Protein AF-A0A971FFV3-F1 (afdb_monomer)

Mean predicted aligned error: 8.36 Å

Structure (mmCIF, N/CA/C/O backbone):
data_AF-A0A971FFV3-F1
#
_entry.id   AF-A0A971FFV3-F1
#
loop_
_atom_site.group_PDB
_atom_site.id
_atom_site.type_symbol
_atom_site.label_atom_id
_atom_site.label_alt_id
_atom_site.label_comp_id
_atom_site.label_asym_id
_atom_site.label_entity_id
_atom_site.label_seq_id
_atom_site.pdbx_PDB_ins_code
_atom_site.Cartn_x
_atom_site.Cartn_y
_atom_site.Cartn_z
_atom_site.occupancy
_atom_site.B_iso_or_equiv
_atom_site.auth_seq_id
_atom_site.auth_comp_id
_atom_site.auth_asym_id
_atom_site.auth_atom_id
_atom_site.pdbx_PDB_model_num
ATOM 1 N N . MET A 1 1 ? 20.145 -7.466 0.528 1.00 54.69 1 MET A N 1
ATOM 2 C CA . MET A 1 1 ? 19.999 -6.014 0.267 1.00 54.69 1 MET A CA 1
ATOM 3 C C . MET A 1 1 ? 19.243 -5.710 -1.030 1.00 54.69 1 MET A C 1
ATOM 5 O O . MET A 1 1 ? 18.404 -4.824 -0.988 1.00 54.69 1 MET A O 1
ATOM 9 N N . ALA A 1 2 ? 19.466 -6.427 -2.144 1.00 62.66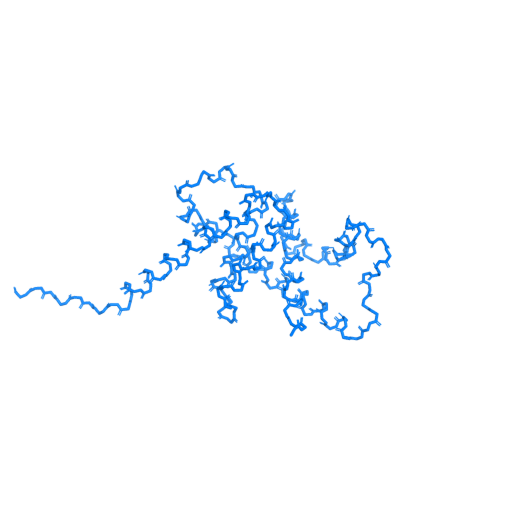 2 ALA A N 1
ATOM 10 C CA . ALA A 1 2 ? 18.753 -6.192 -3.416 1.00 62.66 2 ALA A CA 1
ATOM 11 C C . ALA A 1 2 ? 17.219 -6.347 -3.311 1.00 62.66 2 ALA A C 1
ATOM 13 O O . ALA A 1 2 ? 16.500 -5.371 -3.504 1.00 62.66 2 ALA A O 1
ATOM 14 N N . ARG A 1 3 ? 16.743 -7.499 -2.818 1.00 66.25 3 ARG A N 1
ATOM 15 C CA . ARG A 1 3 ? 15.307 -7.799 -2.647 1.00 66.25 3 ARG A CA 1
ATOM 16 C C . ARG A 1 3 ? 14.529 -6.780 -1.801 1.00 66.25 3 ARG A C 1
ATOM 18 O O . ARG A 1 3 ? 13.358 -6.531 -2.050 1.00 66.25 3 ARG A O 1
ATOM 25 N N . PHE A 1 4 ? 15.185 -6.154 -0.820 1.00 72.88 4 PHE A N 1
ATOM 26 C CA . PHE A 1 4 ? 14.563 -5.102 -0.007 1.00 72.88 4 PHE A CA 1
ATOM 27 C C . PHE A 1 4 ? 14.246 -3.860 -0.852 1.00 72.88 4 PHE A C 1
ATOM 29 O O . PHE A 1 4 ? 13.148 -3.323 -0.768 1.00 72.88 4 PHE A O 1
ATOM 36 N N . ARG A 1 5 ? 15.173 -3.451 -1.732 1.00 78.56 5 ARG A N 1
ATOM 37 C CA . ARG A 1 5 ? 14.963 -2.317 -2.644 1.00 78.56 5 ARG A CA 1
ATOM 38 C C . ARG A 1 5 ? 13.869 -2.602 -3.673 1.00 78.56 5 ARG A C 1
ATOM 40 O O . ARG A 1 5 ? 13.088 -1.706 -3.972 1.00 78.56 5 ARG A O 1
ATOM 47 N N . GLU A 1 6 ? 13.787 -3.839 -4.159 1.00 87.50 6 GLU A N 1
ATOM 48 C CA . GLU A 1 6 ? 12.738 -4.288 -5.087 1.00 87.50 6 GLU A CA 1
ATOM 49 C C . GLU A 1 6 ? 11.345 -4.173 -4.449 1.00 87.50 6 GLU A C 1
ATOM 51 O O . GLU A 1 6 ? 10.436 -3.598 -5.043 1.00 87.50 6 GLU A O 1
ATOM 56 N N . TYR A 1 7 ? 11.187 -4.631 -3.203 1.00 91.50 7 TYR A N 1
ATOM 57 C CA . TYR A 1 7 ? 9.909 -4.539 -2.493 1.00 91.50 7 TYR A CA 1
ATOM 58 C C . TYR A 1 7 ? 9.537 -3.109 -2.095 1.00 91.50 7 TYR A C 1
ATOM 60 O O . TYR A 1 7 ? 8.373 -2.721 -2.194 1.00 91.50 7 TYR A O 1
ATOM 68 N N . SER A 1 8 ? 10.509 -2.296 -1.682 1.00 91.62 8 SER A N 1
ATOM 69 C CA . SER A 1 8 ? 10.281 -0.872 -1.423 1.00 91.62 8 SER A CA 1
ATOM 70 C C . SER A 1 8 ? 9.817 -0.124 -2.677 1.00 91.62 8 SER A C 1
ATOM 72 O O . SER A 1 8 ? 8.922 0.719 -2.582 1.00 91.62 8 SER A O 1
ATOM 74 N N . LEU A 1 9 ? 10.388 -0.438 -3.847 1.00 91.12 9 LEU A N 1
ATOM 75 C CA . LEU A 1 9 ? 9.947 0.125 -5.123 1.00 91.12 9 LEU A CA 1
ATOM 76 C C . LEU A 1 9 ? 8.552 -0.384 -5.507 1.00 91.12 9 LEU A C 1
ATOM 78 O O . LEU A 1 9 ? 7.703 0.416 -5.889 1.00 91.12 9 LEU A O 1
ATOM 82 N N . GLY A 1 10 ? 8.288 -1.684 -5.347 1.00 94.62 10 GLY A N 1
ATOM 83 C CA . GLY A 1 10 ? 6.976 -2.262 -5.642 1.00 94.62 10 GLY A CA 1
ATOM 84 C C . GLY A 1 10 ? 5.845 -1.626 -4.827 1.00 94.62 10 GLY A C 1
ATOM 85 O O . GLY A 1 10 ? 4.828 -1.238 -5.396 1.00 94.62 10 GLY A O 1
ATOM 86 N N . ARG A 1 11 ? 6.053 -1.390 -3.522 1.00 96.81 11 ARG A N 1
ATOM 87 C CA . ARG A 1 11 ? 5.096 -0.650 -2.672 1.00 96.81 11 ARG A CA 1
ATOM 88 C C . ARG A 1 11 ? 4.854 0.776 -3.148 1.00 96.81 11 ARG A C 1
ATOM 90 O O . ARG A 1 11 ? 3.722 1.246 -3.127 1.00 96.81 11 ARG A O 1
ATOM 97 N N . GLN A 1 12 ? 5.905 1.476 -3.570 1.00 95.06 12 GLN A N 1
ATOM 98 C CA . GLN A 1 12 ? 5.778 2.841 -4.076 1.00 95.06 12 GLN A CA 1
ATOM 99 C C . GLN A 1 12 ? 4.966 2.889 -5.378 1.00 95.06 12 GLN A C 1
ATOM 101 O O . GLN A 1 12 ? 4.096 3.745 -5.517 1.00 95.06 12 GLN A O 1
ATOM 106 N N . LEU A 1 13 ? 5.214 1.961 -6.307 1.00 94.75 13 LEU A N 1
ATOM 107 C CA . LEU A 1 13 ? 4.463 1.860 -7.562 1.00 94.75 13 LEU A CA 1
ATOM 108 C C . LEU A 1 13 ? 2.995 1.490 -7.310 1.00 94.75 13 LEU A C 1
ATOM 110 O O . LEU A 1 13 ? 2.101 2.106 -7.888 1.00 94.75 13 LEU A O 1
ATOM 114 N N . ALA A 1 14 ? 2.744 0.544 -6.401 1.00 97.06 14 ALA A N 1
ATOM 115 C CA . ALA A 1 14 ? 1.393 0.181 -5.983 1.00 97.06 14 ALA A CA 1
ATOM 116 C C . ALA A 1 14 ? 0.647 1.368 -5.356 1.00 97.06 14 ALA A C 1
ATOM 118 O O . ALA A 1 14 ? -0.487 1.649 -5.737 1.00 97.06 14 ALA A O 1
ATOM 119 N N . LEU A 1 15 ? 1.300 2.118 -4.462 1.00 96.56 15 LEU A N 1
ATOM 120 C CA . LEU A 1 15 ? 0.743 3.329 -3.858 1.00 96.56 15 LEU A CA 1
ATOM 121 C C . LEU A 1 15 ? 0.358 4.371 -4.915 1.00 96.56 15 LEU A C 1
ATOM 123 O O . L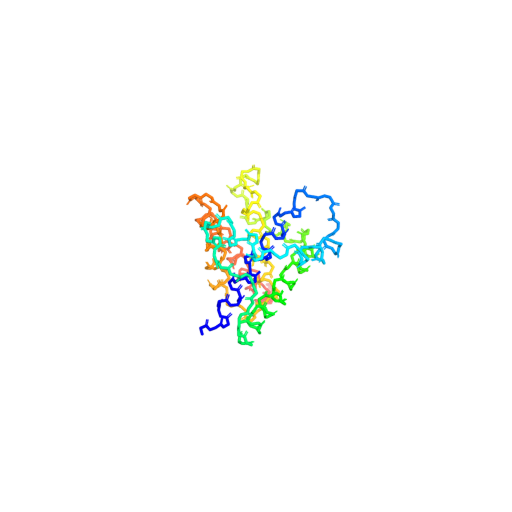EU A 1 15 ? -0.745 4.905 -4.860 1.00 96.56 15 LEU A O 1
ATOM 127 N N . GLN A 1 16 ? 1.236 4.642 -5.885 1.00 93.81 16 GLN A N 1
ATOM 128 C CA . GLN A 1 16 ? 0.967 5.596 -6.967 1.00 93.81 16 GLN A CA 1
ATOM 129 C C . GLN A 1 16 ? -0.250 5.186 -7.800 1.00 93.81 16 GLN A C 1
ATOM 131 O O . GLN A 1 16 ? -1.118 6.020 -8.063 1.00 93.81 16 GLN A O 1
ATOM 136 N N . PHE A 1 17 ? -0.338 3.905 -8.170 1.00 95.62 17 PHE A N 1
ATOM 137 C CA . PHE A 1 17 ? -1.483 3.372 -8.902 1.00 95.62 17 PHE A CA 1
ATOM 138 C C . PHE A 1 17 ? -2.781 3.497 -8.098 1.00 95.62 17 PHE A C 1
ATOM 140 O O . PHE A 1 17 ? -3.748 4.086 -8.574 1.00 95.62 17 PHE A O 1
ATOM 147 N N . LEU A 1 18 ? -2.798 2.974 -6.868 1.00 95.69 18 LEU A N 1
ATOM 148 C CA . LEU A 1 18 ? -3.990 2.936 -6.017 1.00 95.69 18 LEU A CA 1
ATOM 149 C C . LEU A 1 18 ? -4.470 4.341 -5.636 1.00 95.69 18 LEU A C 1
ATOM 151 O O . LEU A 1 18 ? -5.672 4.596 -5.608 1.00 95.69 18 LEU A O 1
ATOM 155 N N . TYR A 1 19 ? -3.540 5.266 -5.390 1.00 94.19 19 TYR A N 1
ATOM 156 C CA . TYR A 1 19 ? -3.870 6.665 -5.143 1.00 94.19 19 TYR A CA 1
ATOM 157 C C . TYR A 1 19 ? -4.483 7.323 -6.379 1.00 94.19 19 TYR A C 1
ATOM 159 O O . TYR A 1 19 ? -5.511 7.980 -6.258 1.00 94.19 19 TYR A O 1
ATOM 167 N N . GLY A 1 20 ? -3.903 7.120 -7.568 1.00 92.56 20 GLY A N 1
ATOM 168 C CA . GLY A 1 20 ? -4.471 7.626 -8.820 1.00 92.56 20 GLY A CA 1
ATOM 169 C C . GLY A 1 20 ? -5.860 7.051 -9.112 1.00 92.56 20 GLY A C 1
ATOM 170 O O . GLY A 1 20 ? -6.760 7.788 -9.515 1.00 92.56 20 GLY A O 1
ATOM 171 N N . LEU A 1 21 ? -6.051 5.757 -8.838 1.00 93.19 21 LEU A N 1
ATOM 172 C CA . LEU A 1 21 ? -7.323 5.064 -9.016 1.00 93.19 21 LEU A CA 1
ATOM 173 C C . LEU A 1 21 ? -8.443 5.692 -8.176 1.00 93.19 21 LEU A C 1
ATOM 175 O O . LEU A 1 21 ? -9.551 5.829 -8.677 1.00 93.19 21 LEU A O 1
ATOM 179 N N . ASP A 1 22 ? -8.161 6.142 -6.948 1.00 89.88 22 ASP A N 1
ATOM 180 C CA . ASP A 1 22 ? -9.147 6.794 -6.067 1.00 89.88 22 ASP A CA 1
ATOM 181 C C . ASP A 1 22 ? -9.678 8.148 -6.603 1.00 89.88 22 ASP A C 1
ATOM 183 O O . ASP A 1 22 ? -10.639 8.691 -6.042 1.00 89.88 22 ASP A O 1
ATOM 187 N N . PHE A 1 23 ? -9.075 8.707 -7.661 1.00 89.00 23 PHE A N 1
ATOM 188 C CA . PHE A 1 23 ? -9.569 9.884 -8.397 1.00 89.00 23 PHE A CA 1
ATOM 189 C C . PHE A 1 23 ? -10.222 9.528 -9.738 1.00 89.00 23 PHE A C 1
ATOM 191 O O . PHE A 1 23 ? -10.576 10.422 -10.507 1.00 89.00 23 PHE A O 1
ATOM 198 N N . SER A 1 24 ? -10.368 8.240 -10.033 1.00 86.38 24 SER A N 1
ATOM 199 C CA . SER A 1 24 ? -10.937 7.735 -11.275 1.00 86.38 24 SER A CA 1
ATOM 200 C C . SER A 1 24 ? -12.107 6.797 -10.993 1.00 86.38 24 SER A C 1
ATOM 202 O O . SER A 1 24 ? -12.095 6.057 -10.017 1.00 86.38 24 SER A O 1
ATOM 204 N N . ASP A 1 25 ? -13.071 6.752 -11.906 1.00 86.94 25 ASP A N 1
ATOM 205 C CA . ASP A 1 25 ? -14.152 5.758 -11.874 1.00 86.94 25 ASP A CA 1
ATOM 206 C C . ASP A 1 25 ? -13.808 4.508 -12.710 1.00 86.94 25 ASP A C 1
ATOM 208 O O . ASP A 1 25 ? -14.689 3.772 -13.158 1.00 86.94 25 ASP A O 1
ATOM 212 N N . LEU A 1 26 ? -12.519 4.285 -12.992 1.00 89.56 26 LEU A N 1
ATOM 213 C CA . LEU A 1 26 ? -12.064 3.183 -13.835 1.00 89.56 26 LEU A CA 1
ATOM 214 C C . LEU A 1 26 ? -11.997 1.873 -13.044 1.00 89.56 26 LEU A C 1
ATOM 216 O O . LEU A 1 26 ? -11.552 1.839 -11.899 1.00 89.56 26 LEU A O 1
ATOM 220 N N . ASP A 1 27 ? -12.364 0.763 -13.689 1.00 93.56 27 ASP A N 1
ATOM 221 C CA . ASP A 1 27 ? -12.024 -0.563 -13.171 1.00 93.56 27 ASP A CA 1
ATOM 222 C C . ASP A 1 27 ? -10.495 -0.705 -13.162 1.00 93.56 27 ASP A C 1
ATOM 224 O O . ASP A 1 27 ? -9.827 -0.494 -14.181 1.00 93.56 27 ASP A O 1
ATOM 228 N N . TRP A 1 28 ? -9.933 -1.083 -12.013 1.00 94.69 28 TRP A N 1
ATOM 229 C CA . TRP A 1 28 ? -8.492 -1.249 -11.839 1.00 94.69 28 TRP A CA 1
ATOM 230 C C . TRP A 1 28 ? -7.888 -2.242 -12.840 1.00 94.69 28 TRP A C 1
ATOM 232 O O . TRP A 1 28 ? -6.746 -2.064 -13.259 1.00 94.69 28 TRP A O 1
ATOM 242 N N . ARG A 1 29 ? -8.658 -3.239 -13.296 1.00 95.69 29 ARG A N 1
ATOM 243 C CA . ARG A 1 29 ? -8.229 -4.215 -14.312 1.00 95.69 29 ARG A CA 1
ATOM 244 C C . ARG A 1 29 ? -7.995 -3.572 -15.674 1.00 95.69 29 ARG A C 1
ATOM 246 O O . ARG A 1 29 ? -7.166 -4.051 -16.442 1.00 95.69 29 ARG A O 1
ATOM 253 N N . LEU A 1 30 ? -8.721 -2.497 -15.973 1.00 94.31 30 LEU A N 1
ATOM 254 C CA . LEU A 1 30 ? -8.552 -1.715 -17.197 1.00 94.31 30 LEU A CA 1
ATOM 255 C C . LEU A 1 30 ? -7.463 -0.651 -17.031 1.00 94.31 30 LEU A C 1
ATOM 257 O O . LEU A 1 30 ? -6.735 -0.373 -17.979 1.00 94.31 30 LEU A O 1
ATOM 261 N N . ALA A 1 31 ? -7.325 -0.080 -15.833 1.00 93.81 31 ALA A N 1
ATOM 262 C CA . ALA A 1 31 ? -6.323 0.943 -15.553 1.00 93.81 31 ALA A CA 1
ATOM 263 C C . ALA A 1 31 ? -4.895 0.377 -15.444 1.00 93.81 31 ALA A C 1
ATOM 265 O O . ALA A 1 31 ? -3.941 1.041 -15.847 1.00 93.81 31 ALA A O 1
ATOM 266 N N . LEU A 1 32 ? -4.724 -0.842 -14.919 1.00 94.19 32 LEU A N 1
ATOM 267 C CA . LEU A 1 32 ? -3.407 -1.421 -14.631 1.00 94.19 32 LEU A CA 1
ATOM 268 C C . LEU A 1 32 ? -2.518 -1.598 -15.880 1.00 94.19 32 LEU A C 1
ATOM 270 O O . LEU A 1 32 ? -1.353 -1.197 -15.831 1.00 94.19 32 LEU A O 1
ATOM 274 N N . PRO A 1 33 ? -3.009 -2.109 -17.027 1.00 93.38 33 PRO A N 1
ATOM 275 C CA . PRO A 1 33 ? -2.204 -2.157 -18.247 1.00 93.38 33 PRO A CA 1
ATOM 276 C C . PRO A 1 33 ? -1.784 -0.770 -18.748 1.00 93.38 33 PRO A C 1
ATOM 278 O O . PRO A 1 33 ? -0.664 -0.611 -19.232 1.00 93.38 33 PRO A O 1
ATOM 281 N N . GLU A 1 34 ? -2.661 0.232 -18.634 1.00 90.75 34 GLU A N 1
ATOM 282 C CA . GLU A 1 34 ? -2.369 1.605 -19.063 1.00 90.75 34 GLU A CA 1
ATOM 283 C C . GLU A 1 34 ? -1.335 2.273 -18.156 1.00 90.75 34 GLU A C 1
ATOM 285 O O . GLU A 1 34 ? -0.423 2.930 -18.653 1.00 90.75 34 GLU A O 1
ATOM 290 N N . PHE A 1 35 ? -1.406 2.028 -16.846 1.00 90.94 35 PHE A N 1
ATOM 291 C CA . PHE A 1 35 ? -0.413 2.500 -15.884 1.00 90.94 35 PHE A CA 1
ATOM 292 C C . PHE A 1 35 ? 1.007 2.092 -16.286 1.00 90.94 35 PHE A C 1
ATOM 294 O O . PHE A 1 35 ? 1.899 2.934 -16.332 1.00 90.94 35 PHE A O 1
ATOM 301 N N . TRP A 1 36 ? 1.215 0.831 -16.676 1.00 90.12 36 TRP A N 1
ATOM 302 C CA . TRP A 1 36 ? 2.535 0.357 -17.102 1.00 90.12 36 TRP A CA 1
ATOM 303 C C . TRP A 1 36 ? 2.992 0.913 -18.454 1.00 90.12 36 TRP A C 1
ATOM 305 O O . TRP A 1 36 ? 4.196 1.015 -18.684 1.00 90.12 36 TRP A O 1
ATOM 315 N N . LYS A 1 37 ? 2.066 1.304 -19.340 1.00 88.19 37 LYS A N 1
ATOM 316 C CA . LYS A 1 37 ? 2.408 1.983 -20.604 1.00 88.19 37 LYS A CA 1
ATOM 317 C C . LYS A 1 37 ? 2.889 3.417 -20.386 1.00 88.19 37 LYS A C 1
ATOM 319 O O . LYS A 1 37 ? 3.625 3.929 -21.223 1.00 88.19 37 LYS A O 1
ATOM 324 N N . MET A 1 38 ? 2.484 4.056 -19.288 1.00 82.25 38 MET A N 1
ATOM 325 C CA . MET A 1 38 ? 2.864 5.434 -18.955 1.00 82.25 38 MET A CA 1
ATOM 326 C C . MET A 1 38 ? 4.265 5.562 -18.341 1.00 82.25 38 MET A C 1
ATOM 328 O O . MET A 1 38 ? 4.691 6.680 -18.074 1.00 82.25 38 MET A O 1
ATOM 332 N N . ASP A 1 39 ? 4.974 4.448 -18.127 1.00 78.75 39 ASP A N 1
ATOM 333 C CA . ASP A 1 39 ? 6.271 4.397 -17.440 1.00 78.75 39 ASP A CA 1
ATOM 334 C C . ASP A 1 39 ? 6.250 5.155 -16.092 1.00 78.75 39 ASP A C 1
ATOM 336 O O . ASP A 1 39 ? 6.798 6.254 -15.942 1.00 78.75 39 ASP A O 1
ATOM 340 N N . PRO A 1 40 ? 5.598 4.579 -15.069 1.00 75.31 40 PRO A N 1
ATOM 341 C CA . PRO A 1 40 ? 5.381 5.258 -13.794 1.00 75.31 40 PRO A CA 1
ATOM 342 C C . PRO A 1 40 ? 6.691 5.550 -13.049 1.00 75.31 40 PRO A C 1
ATOM 344 O O . PRO A 1 40 ? 6.755 6.478 -12.241 1.00 75.31 40 PRO A O 1
ATOM 347 N N . VAL A 1 41 ? 7.768 4.816 -13.355 1.00 71.81 41 VAL A N 1
ATOM 348 C CA . VAL A 1 41 ? 9.103 5.090 -12.811 1.00 71.81 41 VAL A CA 1
ATOM 349 C C . VAL A 1 41 ? 9.661 6.384 -13.388 1.00 71.81 41 VAL A C 1
ATOM 351 O O . VAL A 1 41 ? 10.145 7.216 -12.619 1.00 71.81 41 VAL A O 1
ATOM 354 N N . ALA A 1 42 ? 9.557 6.592 -14.704 1.00 64.00 42 ALA A N 1
ATOM 355 C CA . ALA A 1 42 ? 9.958 7.848 -15.336 1.00 64.00 42 ALA A CA 1
ATOM 356 C C . ALA A 1 42 ? 9.188 9.040 -14.754 1.00 64.00 42 ALA A C 1
ATOM 358 O O . ALA A 1 42 ? 9.788 10.063 -14.424 1.00 64.00 42 ALA A O 1
ATOM 359 N N . VAL A 1 43 ? 7.875 8.886 -14.558 1.00 59.59 43 VAL A N 1
ATOM 360 C CA . VAL A 1 43 ? 7.024 9.919 -13.947 1.00 59.59 43 VAL A CA 1
ATOM 361 C C . VAL A 1 43 ? 7.470 10.218 -12.510 1.00 59.59 43 VAL A C 1
ATOM 363 O O . VAL A 1 43 ? 7.632 11.381 -12.135 1.00 59.59 43 VAL A O 1
ATOM 366 N N . SER A 1 44 ? 7.742 9.180 -11.711 1.00 58.88 44 SER A N 1
ATOM 367 C CA . SER A 1 44 ? 8.184 9.333 -10.322 1.00 58.88 44 SER A CA 1
ATOM 368 C C . SER A 1 44 ? 9.581 9.953 -10.190 1.00 58.88 44 SER A C 1
ATOM 370 O O . SER A 1 44 ? 9.823 10.702 -9.243 1.00 58.88 44 SER A O 1
ATOM 372 N N . LEU A 1 45 ? 10.508 9.647 -11.101 1.00 55.78 45 LEU A N 1
ATOM 373 C CA . LEU A 1 45 ? 11.856 10.229 -11.128 1.00 55.78 45 LEU A CA 1
ATOM 374 C C . LEU A 1 45 ? 11.856 11.658 -11.693 1.00 55.78 45 LEU A C 1
ATOM 376 O O . LEU A 1 45 ? 12.655 12.488 -11.255 1.00 55.78 45 LEU A O 1
ATOM 380 N N . GLY A 1 46 ? 10.928 11.954 -12.607 1.00 49.09 46 GLY A N 1
ATOM 381 C CA . GLY A 1 46 ? 10.737 13.271 -13.210 1.00 49.09 46 GLY A CA 1
ATOM 382 C C . GLY A 1 46 ? 10.273 14.346 -12.221 1.00 49.09 46 GLY A C 1
ATOM 383 O O . GLY A 1 46 ? 10.766 15.470 -12.287 1.00 49.09 46 GLY A O 1
ATOM 384 N N . TRP A 1 47 ? 9.399 14.020 -11.255 1.00 40.75 47 TRP A N 1
ATOM 385 C CA . TRP A 1 47 ? 9.012 14.968 -10.190 1.00 40.75 47 TRP A CA 1
ATOM 386 C C . TRP A 1 47 ? 10.170 15.216 -9.208 1.00 40.75 47 TRP A C 1
ATOM 388 O O . TRP A 1 47 ? 10.400 16.344 -8.784 1.00 40.75 47 TRP A O 1
ATOM 398 N N . ALA A 1 48 ? 10.997 14.211 -8.911 1.00 43.47 48 ALA A N 1
ATOM 399 C CA . ALA A 1 48 ? 12.125 14.356 -7.985 1.00 43.47 48 ALA A CA 1
ATOM 400 C C . ALA A 1 48 ? 13.280 15.258 -8.495 1.00 43.47 48 ALA A C 1
ATOM 402 O O . ALA A 1 48 ? 14.355 15.268 -7.897 1.00 43.47 48 ALA A O 1
ATOM 403 N N . GLY A 1 49 ? 13.101 15.992 -9.601 1.00 42.19 49 GLY A N 1
ATOM 404 C CA . GLY A 1 49 ? 14.089 16.930 -10.146 1.00 42.19 49 GLY A CA 1
ATOM 405 C C . GLY A 1 49 ? 15.297 16.264 -10.811 1.00 42.19 49 GLY A C 1
ATOM 406 O O . GLY A 1 49 ? 16.208 16.957 -11.253 1.00 42.19 49 GLY A O 1
ATOM 407 N N . ASN A 1 50 ? 15.306 14.933 -10.926 1.00 46.81 50 ASN A N 1
ATOM 408 C CA . ASN A 1 50 ? 16.372 14.160 -11.563 1.00 46.81 50 ASN A CA 1
ATOM 409 C C . ASN A 1 50 ? 15.985 13.802 -13.004 1.00 46.81 50 ASN A C 1
ATOM 411 O O . ASN A 1 50 ? 15.798 12.634 -13.342 1.00 46.81 50 ASN A O 1
ATOM 415 N N . ALA A 1 51 ? 15.897 14.820 -13.863 1.00 46.00 51 ALA A N 1
ATOM 416 C CA . ALA A 1 51 ? 15.581 14.679 -15.289 1.00 46.00 51 ALA A CA 1
ATOM 417 C C . ALA A 1 51 ? 16.602 13.830 -16.084 1.00 46.00 51 ALA A C 1
ATOM 419 O O . ALA A 1 51 ? 16.336 13.454 -17.222 1.00 46.00 51 ALA A O 1
ATOM 420 N N . GLU A 1 52 ? 17.762 13.516 -15.497 1.00 47.72 52 GLU A N 1
ATOM 421 C CA . GLU A 1 52 ? 18.850 12.785 -16.161 1.00 47.72 52 GLU A CA 1
ATOM 422 C C . GLU A 1 52 ? 18.850 11.271 -15.900 1.00 47.72 52 GLU A C 1
ATOM 424 O O . GLU A 1 52 ? 19.594 10.538 -16.554 1.00 47.72 52 GLU A O 1
ATOM 429 N N . ARG A 1 53 ? 18.019 10.756 -14.980 1.00 50.97 53 ARG A N 1
ATOM 430 C CA . ARG A 1 53 ? 17.907 9.301 -14.800 1.00 50.97 53 ARG A CA 1
ATOM 431 C C . ARG A 1 53 ? 17.043 8.710 -15.907 1.00 50.97 53 ARG A C 1
ATOM 433 O O . ARG A 1 53 ? 15.835 8.931 -15.946 1.00 50.97 53 ARG A O 1
ATOM 440 N N . LYS A 1 54 ? 17.652 7.903 -16.776 1.00 51.69 54 LYS A N 1
ATOM 441 C CA . LYS A 1 54 ? 16.905 7.025 -17.680 1.00 51.69 54 LYS A CA 1
ATOM 442 C C . LYS A 1 54 ? 16.071 6.048 -16.849 1.00 51.69 54 LYS A C 1
ATOM 444 O O . LYS A 1 54 ? 16.595 5.377 -15.968 1.00 51.69 54 LYS A O 1
ATOM 449 N N . ALA A 1 55 ? 14.778 5.962 -17.156 1.00 56.53 55 ALA A N 1
ATOM 450 C CA . ALA A 1 55 ? 13.888 4.935 -16.609 1.00 56.53 55 ALA A CA 1
ATOM 451 C C . ALA A 1 55 ? 14.187 3.535 -17.175 1.00 56.53 55 ALA A C 1
ATOM 453 O O . ALA A 1 55 ? 13.755 2.526 -16.624 1.00 56.53 55 ALA A O 1
ATOM 454 N N . VAL A 1 56 ? 14.956 3.474 -18.268 1.00 62.03 56 VAL A N 1
ATOM 455 C CA . VAL A 1 56 ? 15.358 2.224 -18.905 1.00 62.03 56 VAL A CA 1
ATOM 456 C C . VAL A 1 56 ? 16.475 1.575 -18.082 1.00 62.03 56 VAL A C 1
ATOM 458 O O . VAL A 1 56 ? 17.517 2.211 -17.914 1.00 62.03 56 VAL A O 1
ATOM 461 N N . PRO A 1 57 ? 16.302 0.329 -17.603 1.00 68.56 57 PRO A N 1
ATOM 462 C CA . PRO A 1 57 ? 17.378 -0.407 -16.951 1.00 68.56 57 PRO A CA 1
ATOM 463 C C . PRO A 1 57 ? 18.557 -0.564 -17.918 1.00 68.56 57 PRO A C 1
ATOM 465 O O . PRO A 1 57 ? 18.386 -1.028 -19.047 1.00 68.56 57 PRO A O 1
ATOM 468 N N . GLU A 1 58 ? 19.752 -0.162 -17.488 1.00 72.94 58 GLU A N 1
ATOM 469 C CA . GLU A 1 58 ? 20.960 -0.186 -18.323 1.00 72.94 58 GLU A CA 1
ATOM 470 C C . GLU A 1 58 ? 21.669 -1.544 -18.239 1.00 72.94 58 GLU A C 1
ATOM 472 O O . GLU A 1 58 ? 22.451 -1.911 -19.119 1.00 72.94 58 GLU A O 1
ATOM 477 N N . THR A 1 59 ? 21.350 -2.326 -17.206 1.00 83.44 59 THR A N 1
ATOM 478 C CA . THR A 1 59 ? 21.889 -3.666 -16.971 1.00 83.44 59 THR A CA 1
ATOM 479 C C . THR A 1 59 ? 20.790 -4.728 -16.867 1.00 83.44 59 THR A C 1
ATOM 481 O O . THR A 1 59 ? 19.643 -4.453 -16.512 1.00 83.44 59 THR A O 1
ATOM 484 N N . ALA A 1 60 ? 21.151 -5.988 -17.132 1.00 85.06 60 ALA A N 1
ATOM 485 C CA . ALA A 1 60 ? 20.242 -7.123 -16.950 1.00 85.06 60 ALA A CA 1
ATOM 486 C C . ALA A 1 60 ? 19.803 -7.300 -15.482 1.00 85.06 60 ALA A C 1
ATOM 488 O O . ALA A 1 60 ? 18.683 -7.733 -15.222 1.00 85.06 60 ALA A O 1
ATOM 489 N N . GLU A 1 61 ? 20.669 -6.941 -14.529 1.00 81.31 61 GLU A N 1
ATOM 490 C CA . GLU A 1 61 ? 20.362 -6.982 -13.097 1.00 81.31 61 GLU A CA 1
ATOM 491 C C . GLU A 1 61 ? 19.303 -5.937 -12.720 1.00 81.31 61 GLU A C 1
ATOM 493 O O . GLU A 1 61 ? 18.329 -6.266 -12.045 1.00 81.31 61 GLU A O 1
ATOM 498 N N . GLU A 1 62 ? 19.429 -4.702 -13.212 1.00 79.94 62 GLU A N 1
ATOM 499 C CA . GLU A 1 62 ? 18.420 -3.653 -13.008 1.00 79.94 62 GLU A CA 1
ATOM 500 C C . GLU A 1 62 ? 17.086 -4.008 -13.664 1.00 79.94 62 GLU A C 1
ATOM 502 O O . GLU A 1 62 ? 16.029 -3.771 -13.078 1.00 79.94 62 GLU A O 1
ATOM 507 N N . ALA A 1 63 ? 17.121 -4.622 -14.851 1.00 83.44 63 ALA A N 1
ATOM 508 C CA . ALA A 1 63 ? 15.917 -5.082 -15.532 1.00 83.44 63 ALA A CA 1
ATOM 509 C C . ALA A 1 63 ? 15.194 -6.171 -14.726 1.00 83.44 63 ALA A C 1
ATOM 511 O O . ALA A 1 63 ? 13.974 -6.114 -14.569 1.00 83.44 63 ALA A O 1
ATOM 512 N N . ALA A 1 64 ? 15.940 -7.130 -14.169 1.00 86.75 64 ALA A N 1
ATOM 513 C CA . ALA A 1 64 ? 15.385 -8.169 -13.308 1.00 86.75 64 ALA A CA 1
ATOM 514 C C . ALA A 1 64 ? 14.821 -7.589 -12.000 1.00 86.75 64 ALA A C 1
ATOM 516 O O . ALA A 1 64 ? 13.709 -7.932 -11.602 1.00 86.75 64 ALA A O 1
ATOM 517 N N . ALA A 1 65 ? 15.543 -6.666 -11.360 1.00 85.88 65 ALA A N 1
ATOM 518 C CA . ALA A 1 65 ? 15.080 -5.996 -10.148 1.00 85.88 65 ALA A CA 1
ATOM 519 C C . ALA A 1 65 ? 13.791 -5.193 -10.394 1.00 85.88 65 ALA A C 1
ATOM 521 O O . ALA A 1 65 ? 12.857 -5.248 -9.591 1.00 85.88 65 ALA A O 1
ATOM 522 N N . PHE A 1 66 ? 13.703 -4.485 -11.523 1.00 86.75 66 PHE A N 1
ATOM 523 C CA . PHE A 1 66 ? 12.489 -3.771 -11.905 1.00 86.75 66 PHE A CA 1
ATOM 524 C C . PHE A 1 66 ? 11.324 -4.727 -12.188 1.00 86.75 66 PHE A C 1
ATOM 526 O O . PHE A 1 66 ? 10.214 -4.488 -11.717 1.00 86.75 66 PHE A O 1
ATOM 533 N N . ALA A 1 67 ? 11.569 -5.837 -12.891 1.00 90.00 67 ALA A N 1
ATOM 534 C CA . ALA A 1 67 ? 10.552 -6.859 -13.128 1.00 90.00 67 ALA A CA 1
ATOM 535 C C . ALA A 1 67 ? 10.015 -7.454 -11.813 1.00 90.00 67 ALA A C 1
ATOM 537 O O . ALA A 1 67 ? 8.802 -7.588 -11.658 1.00 90.00 67 ALA A O 1
ATOM 538 N N . ASN A 1 68 ? 10.889 -7.729 -10.839 1.00 92.25 68 ASN A N 1
ATOM 539 C CA . ASN A 1 68 ? 10.490 -8.193 -9.508 1.00 92.25 68 ASN A CA 1
ATOM 540 C C . ASN A 1 68 ? 9.661 -7.144 -8.756 1.00 92.25 68 ASN A C 1
ATOM 542 O O . ASN A 1 68 ? 8.630 -7.473 -8.168 1.00 92.25 68 ASN A O 1
ATOM 546 N N . ALA A 1 69 ? 10.087 -5.876 -8.787 1.00 91.81 69 ALA A N 1
ATOM 547 C CA . ALA A 1 69 ? 9.351 -4.776 -8.170 1.00 91.81 69 ALA A CA 1
ATOM 548 C C . ALA A 1 69 ? 7.958 -4.607 -8.793 1.00 91.81 69 ALA A C 1
ATOM 550 O O . ALA A 1 69 ? 6.981 -4.422 -8.070 1.00 91.81 69 ALA A O 1
ATOM 551 N N . ARG A 1 70 ? 7.859 -4.719 -10.122 1.00 94.00 70 ARG A N 1
ATOM 552 C CA . ARG A 1 70 ? 6.593 -4.684 -10.855 1.00 94.00 70 ARG A CA 1
ATOM 553 C C . ARG A 1 70 ? 5.679 -5.843 -10.468 1.00 94.00 70 ARG A C 1
ATOM 555 O O . ARG A 1 70 ? 4.530 -5.590 -10.129 1.00 94.00 70 ARG A O 1
ATOM 562 N N . ALA A 1 71 ? 6.177 -7.079 -10.477 1.00 95.62 71 ALA A N 1
ATOM 563 C CA . ALA A 1 71 ? 5.377 -8.248 -10.107 1.00 95.62 71 ALA A CA 1
ATOM 564 C C . ALA A 1 71 ? 4.839 -8.131 -8.671 1.00 95.62 71 ALA A C 1
ATOM 566 O O . ALA A 1 71 ? 3.678 -8.435 -8.390 1.00 95.62 71 ALA A O 1
ATOM 567 N N . PHE A 1 72 ? 5.671 -7.624 -7.758 1.00 95.69 72 PHE A N 1
ATOM 568 C CA . PHE A 1 72 ? 5.241 -7.348 -6.396 1.00 95.69 72 PHE A CA 1
ATOM 569 C C . PHE A 1 72 ? 4.199 -6.220 -6.321 1.00 95.69 72 PHE A C 1
ATOM 571 O O . PHE A 1 72 ? 3.206 -6.359 -5.612 1.00 95.69 72 PHE A O 1
ATOM 578 N N . ALA A 1 73 ? 4.376 -5.135 -7.081 1.00 96.50 73 ALA A N 1
ATOM 579 C CA . ALA A 1 73 ? 3.391 -4.058 -7.160 1.00 96.50 73 ALA A CA 1
ATOM 580 C C . ALA A 1 73 ? 2.036 -4.565 -7.672 1.00 96.50 73 ALA A C 1
ATOM 582 O O . ALA A 1 73 ? 1.014 -4.259 -7.069 1.00 96.50 73 ALA A O 1
ATOM 583 N N . GLU A 1 74 ? 2.026 -5.367 -8.741 1.00 97.38 74 GLU A N 1
ATOM 584 C CA . GLU A 1 74 ? 0.810 -5.986 -9.285 1.00 97.38 74 GLU A CA 1
ATOM 585 C C . GLU A 1 74 ? 0.122 -6.853 -8.220 1.00 97.38 74 GLU A C 1
ATOM 587 O O . GLU A 1 74 ? -1.072 -6.693 -7.992 1.00 97.38 74 GLU A O 1
ATOM 592 N N . THR A 1 75 ? 0.879 -7.650 -7.456 1.00 97.25 75 THR A N 1
ATOM 593 C CA . THR A 1 75 ? 0.329 -8.461 -6.351 1.00 97.25 75 THR A CA 1
ATOM 594 C C . THR A 1 75 ? -0.359 -7.597 -5.286 1.00 97.25 75 THR A C 1
ATOM 596 O O . THR A 1 75 ? -1.465 -7.911 -4.844 1.00 97.25 75 THR A O 1
ATOM 599 N N . LEU A 1 76 ? 0.274 -6.491 -4.876 1.00 97.81 76 LEU A N 1
ATOM 600 C CA . LEU A 1 76 ? -0.302 -5.557 -3.903 1.00 97.81 76 LEU A CA 1
ATOM 601 C C . LEU A 1 76 ? -1.539 -4.844 -4.449 1.00 97.81 76 LEU A C 1
ATOM 603 O O . LEU A 1 76 ? -2.525 -4.709 -3.727 1.00 97.81 76 LEU A O 1
ATOM 607 N N . ILE A 1 77 ? -1.496 -4.390 -5.702 1.00 97.88 77 ILE A N 1
ATOM 608 C CA . ILE A 1 77 ? -2.611 -3.707 -6.366 1.00 97.88 77 ILE A CA 1
ATOM 609 C C . ILE A 1 77 ? -3.813 -4.644 -6.455 1.00 97.88 77 ILE A C 1
ATOM 611 O O . ILE A 1 77 ? -4.893 -4.302 -5.977 1.00 97.88 77 ILE A O 1
ATOM 615 N N . GLU A 1 78 ? -3.620 -5.829 -7.035 1.00 97.75 78 GLU A N 1
ATOM 616 C CA . GLU A 1 78 ? -4.676 -6.815 -7.252 1.00 97.75 78 GLU A CA 1
ATOM 617 C C . GLU A 1 78 ? -5.333 -7.210 -5.935 1.00 97.75 78 GLU A C 1
ATOM 619 O O . GLU A 1 78 ? -6.556 -7.143 -5.800 1.00 97.75 78 GLU A O 1
ATOM 624 N N . GLY A 1 79 ? -4.514 -7.555 -4.943 1.00 97.62 79 GLY A N 1
ATOM 625 C CA . GLY A 1 79 ? -4.977 -7.953 -3.626 1.00 97.62 79 GLY A CA 1
ATOM 626 C C . GLY A 1 79 ? -5.710 -6.843 -2.877 1.00 97.62 79 GLY A C 1
ATOM 627 O O . GLY A 1 79 ? -6.815 -7.057 -2.375 1.00 97.62 79 GLY A O 1
ATOM 628 N N . THR A 1 80 ? -5.152 -5.630 -2.868 1.00 97.50 80 THR A N 1
ATOM 629 C CA . THR A 1 80 ? -5.775 -4.473 -2.206 1.00 97.50 80 THR A CA 1
ATOM 630 C C . THR A 1 80 ? -7.098 -4.092 -2.870 1.00 97.50 80 THR A C 1
ATOM 632 O O . THR A 1 80 ? -8.071 -3.783 -2.183 1.00 97.50 80 THR A O 1
ATOM 635 N N . CYS A 1 81 ? -7.170 -4.128 -4.204 1.00 96.88 81 CYS A N 1
ATOM 636 C CA . CYS A 1 81 ? -8.403 -3.853 -4.934 1.00 96.88 81 CYS A CA 1
ATOM 637 C C . CYS A 1 81 ? -9.453 -4.956 -4.736 1.00 96.88 81 CYS A C 1
ATOM 639 O O . CYS A 1 81 ? -10.633 -4.642 -4.573 1.00 96.88 81 CYS A O 1
ATOM 641 N N . ALA A 1 82 ? -9.051 -6.231 -4.737 1.00 96.69 82 ALA A N 1
ATOM 642 C CA . ALA A 1 82 ? -9.958 -7.364 -4.553 1.00 96.69 82 ALA A CA 1
ATOM 643 C C . ALA A 1 82 ? -10.545 -7.422 -3.135 1.00 96.69 82 ALA A C 1
ATOM 645 O O . ALA A 1 82 ? -11.739 -7.669 -2.982 1.00 96.69 82 ALA A O 1
ATOM 646 N N . ALA A 1 83 ? -9.734 -7.136 -2.114 1.00 95.69 83 ALA A N 1
ATOM 647 C CA . ALA A 1 83 ? -10.145 -7.144 -0.711 1.00 95.69 83 ALA A CA 1
ATOM 648 C C . ALA A 1 83 ? -10.628 -5.769 -0.207 1.00 95.69 83 ALA A C 1
ATOM 650 O O . ALA A 1 83 ? -10.803 -5.583 0.994 1.00 95.69 83 ALA A O 1
ATOM 651 N N . ARG A 1 84 ? -10.854 -4.784 -1.090 1.00 93.12 84 ARG A N 1
ATOM 652 C CA . ARG A 1 84 ? -11.078 -3.378 -0.701 1.00 93.12 84 ARG A CA 1
ATOM 653 C C . ARG A 1 84 ? -12.133 -3.197 0.396 1.00 93.12 84 ARG A C 1
ATOM 655 O O . ARG A 1 84 ? -11.857 -2.523 1.381 1.00 93.12 84 ARG A O 1
ATOM 662 N N . GLN A 1 85 ? -13.320 -3.782 0.223 1.00 92.44 85 GLN A N 1
ATOM 663 C CA . GLN A 1 85 ? -14.432 -3.627 1.174 1.00 92.44 85 GLN A CA 1
ATOM 664 C C . GLN A 1 85 ? -14.116 -4.252 2.539 1.00 92.44 85 GLN A C 1
ATOM 666 O O . GLN A 1 85 ? -14.429 -3.673 3.576 1.00 92.44 85 GLN A O 1
ATOM 671 N N . GLU A 1 86 ? -13.467 -5.415 2.540 1.00 93.56 86 GLU A N 1
ATOM 672 C CA . GLU A 1 86 ? -13.032 -6.093 3.760 1.00 93.56 86 GLU A CA 1
ATOM 673 C C . GLU A 1 86 ? -11.971 -5.266 4.495 1.00 93.56 86 GLU A C 1
ATOM 675 O O . GLU A 1 86 ? -12.108 -5.003 5.688 1.00 93.56 86 GLU A O 1
ATOM 680 N N . LEU A 1 87 ? -10.952 -4.792 3.772 1.00 93.31 87 LEU A N 1
ATOM 681 C CA . LEU A 1 87 ? -9.884 -3.959 4.323 1.00 93.31 87 LEU A CA 1
ATOM 682 C C . LEU A 1 87 ? -10.437 -2.649 4.895 1.00 93.31 87 LEU A C 1
ATOM 684 O O . LEU A 1 87 ? -10.038 -2.243 5.982 1.00 93.31 87 LEU A O 1
ATOM 688 N N . GLU A 1 88 ? -11.373 -1.997 4.201 1.00 89.31 88 GLU A N 1
ATOM 689 C CA . GLU A 1 88 ? -12.054 -0.802 4.710 1.00 89.31 88 GLU A CA 1
ATOM 690 C C . GLU A 1 88 ? -12.831 -1.113 6.000 1.00 89.31 88 GLU A C 1
ATOM 692 O O . GLU A 1 88 ? -12.678 -0.390 6.985 1.00 89.31 88 GLU A O 1
ATOM 697 N N . SER A 1 89 ? -13.578 -2.222 6.051 1.00 89.38 89 SER A N 1
ATOM 698 C CA . SER A 1 89 ? -14.290 -2.645 7.265 1.00 89.38 89 SER A CA 1
ATOM 699 C C . SER A 1 89 ? -13.335 -2.887 8.439 1.00 89.38 89 SER A C 1
ATOM 701 O O . SER A 1 89 ? -13.566 -2.385 9.540 1.00 89.38 89 SER A O 1
ATOM 703 N N . LEU A 1 90 ? -12.235 -3.608 8.218 1.00 88.81 90 LEU A N 1
ATOM 704 C CA . LEU A 1 90 ? -11.223 -3.873 9.245 1.00 88.81 90 LEU A CA 1
ATOM 705 C C . LEU A 1 90 ? -10.550 -2.582 9.737 1.00 88.81 90 LEU A C 1
ATOM 707 O O . LEU A 1 90 ? -10.330 -2.409 10.938 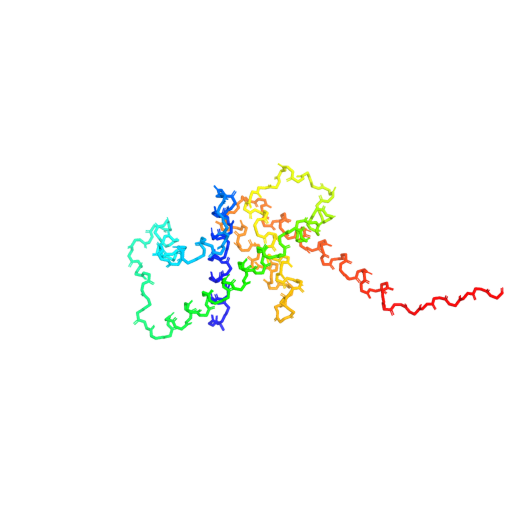1.00 88.81 90 LEU A O 1
ATOM 711 N N . LEU A 1 91 ? -10.259 -1.646 8.828 1.00 87.19 91 LEU A N 1
ATOM 712 C CA . LEU A 1 91 ? -9.686 -0.350 9.186 1.00 87.19 91 LEU A CA 1
ATOM 713 C C . LEU A 1 91 ? -10.656 0.503 9.998 1.00 87.19 91 LEU A C 1
ATOM 715 O O . LEU A 1 91 ? -10.218 1.139 10.953 1.00 87.19 91 LEU A O 1
ATOM 719 N N . THR A 1 92 ? -11.952 0.510 9.671 1.00 82.19 92 THR A N 1
ATOM 720 C CA . THR A 1 92 ? -12.927 1.314 10.429 1.00 82.19 92 THR A CA 1
ATOM 721 C C . THR A 1 92 ? -12.970 0.935 11.911 1.00 82.19 92 THR A C 1
ATOM 723 O O . THR A 1 92 ? -12.927 1.836 12.742 1.00 82.19 92 THR A O 1
ATOM 726 N N . GLY A 1 93 ? -12.898 -0.357 12.258 1.00 76.44 93 GLY A N 1
ATOM 727 C CA . GLY A 1 93 ? -12.809 -0.791 13.661 1.00 76.44 93 GLY A CA 1
ATOM 728 C C . GLY A 1 93 ? -11.497 -0.391 14.352 1.00 76.44 93 GLY A C 1
ATOM 729 O O . GLY A 1 93 ? -11.472 -0.057 15.536 1.00 76.44 93 GLY A O 1
ATOM 730 N N . ALA A 1 94 ? -10.377 -0.347 13.623 1.00 77.06 94 ALA A N 1
ATOM 731 C CA . ALA A 1 94 ? -9.117 0.167 14.172 1.00 77.06 94 ALA A CA 1
ATOM 732 C C . ALA A 1 94 ? -9.145 1.700 14.363 1.00 77.06 94 ALA A C 1
ATOM 734 O O . ALA A 1 94 ? -8.461 2.244 15.240 1.00 77.06 94 ALA A O 1
ATOM 735 N N . LEU A 1 95 ? -9.963 2.398 13.574 1.00 77.38 95 LEU A N 1
ATOM 736 C CA . LEU A 1 95 ? -10.091 3.849 13.564 1.00 77.38 95 LEU A CA 1
ATOM 737 C C . LEU A 1 95 ? -11.068 4.404 14.605 1.00 77.38 95 LEU A C 1
ATOM 739 O O . LEU A 1 95 ? -11.161 5.614 14.674 1.00 77.38 95 LEU A O 1
ATOM 743 N N . ASP A 1 96 ? -11.716 3.619 15.472 1.00 61.22 96 ASP A N 1
ATOM 744 C CA . ASP A 1 96 ? -12.797 4.090 16.374 1.00 61.22 96 ASP A CA 1
ATOM 745 C C . ASP A 1 96 ? -12.496 5.338 17.253 1.00 61.22 96 ASP A C 1
ATOM 747 O O . ASP A 1 96 ? -13.415 6.013 17.713 1.00 61.22 96 ASP A O 1
ATOM 751 N N . ASN A 1 97 ? -11.224 5.716 17.461 1.00 57.47 97 ASN A N 1
ATOM 752 C CA . ASN A 1 97 ? -10.838 6.964 18.158 1.00 57.47 97 ASN A CA 1
ATOM 753 C C . ASN A 1 97 ? -10.441 8.126 17.223 1.00 57.47 97 ASN A C 1
ATOM 755 O O . ASN A 1 97 ? -10.112 9.219 17.687 1.00 57.47 97 ASN A O 1
ATOM 759 N N . TRP A 1 98 ? -10.439 7.896 15.918 1.00 66.12 98 TRP A N 1
ATOM 760 C CA . TRP A 1 98 ? -10.070 8.823 14.860 1.00 66.12 98 TRP A CA 1
ATOM 761 C C . TRP A 1 98 ? -11.275 9.020 13.954 1.00 66.12 98 TRP A C 1
ATOM 763 O O . TRP A 1 98 ? -11.836 8.070 13.430 1.00 66.12 98 TRP A O 1
ATOM 773 N N . ARG A 1 99 ? -11.677 10.273 13.747 1.00 59.62 99 ARG A N 1
ATOM 774 C CA . ARG A 1 99 ? -12.740 10.596 12.791 1.00 59.62 99 ARG A CA 1
ATOM 775 C C . ARG A 1 99 ? -12.285 10.171 11.385 1.00 59.62 99 ARG A C 1
ATOM 777 O O . ARG A 1 99 ? -11.335 10.793 10.899 1.00 59.62 99 ARG A O 1
ATOM 784 N N . PRO A 1 100 ? -12.904 9.159 10.739 1.00 61.06 100 PRO A N 1
ATOM 785 C CA . PRO A 1 100 ? -12.498 8.675 9.415 1.00 61.06 100 PRO A CA 1
ATOM 786 C C . PRO A 1 100 ? -12.462 9.790 8.362 1.00 61.06 100 PRO A C 1
ATOM 788 O O . PRO A 1 100 ? -11.666 9.750 7.429 1.00 61.06 100 PRO A O 1
ATOM 791 N N . GLU A 1 101 ? -13.266 10.838 8.565 1.00 60.84 101 GLU A N 1
ATOM 792 C CA . GLU A 1 101 ? -13.350 12.024 7.709 1.00 60.84 101 GLU A CA 1
ATOM 793 C C . GLU A 1 101 ? -12.096 12.915 7.761 1.00 60.84 101 GLU A C 1
ATOM 795 O O . GLU A 1 101 ? -11.974 13.851 6.973 1.00 60.84 101 GLU A O 1
ATOM 800 N N . ARG A 1 102 ? -11.176 12.667 8.702 1.00 72.12 102 ARG A N 1
ATOM 801 C CA . ARG A 1 102 ? -9.897 13.386 8.835 1.00 72.12 102 ARG A CA 1
ATOM 802 C C . ARG A 1 102 ? -8.706 12.608 8.292 1.00 72.12 102 ARG A C 1
ATOM 804 O O . ARG A 1 102 ? -7.605 13.145 8.282 1.00 72.12 102 ARG A O 1
ATOM 811 N N . VAL A 1 103 ? -8.914 11.361 7.884 1.00 84.38 103 VAL A N 1
ATOM 812 C CA . VAL A 1 103 ? -7.864 10.543 7.286 1.00 84.38 103 VAL A CA 1
ATOM 813 C C . VAL A 1 103 ? -7.773 10.933 5.817 1.00 84.38 103 VAL A C 1
ATOM 815 O O . VAL A 1 103 ? -8.752 10.821 5.073 1.00 84.38 103 VAL A O 1
ATOM 818 N N . GLY A 1 104 ? -6.620 11.450 5.407 1.00 89.81 104 GLY A N 1
ATOM 819 C CA . GLY A 1 104 ? -6.401 11.813 4.020 1.00 89.81 104 GLY A CA 1
ATOM 820 C C . GLY A 1 104 ? -6.371 10.576 3.121 1.00 89.81 104 GLY A C 1
ATOM 821 O O . GLY A 1 104 ? -6.272 9.420 3.545 1.00 89.81 104 GLY A O 1
ATOM 822 N N . ARG A 1 105 ? -6.521 10.818 1.818 1.00 91.88 105 ARG A N 1
ATOM 823 C CA . ARG A 1 105 ? -6.579 9.739 0.823 1.00 91.88 105 ARG A CA 1
ATOM 824 C C . ARG A 1 105 ? -5.282 8.940 0.786 1.00 91.88 105 ARG A C 1
ATOM 826 O O . ARG A 1 105 ? -5.327 7.725 0.626 1.00 91.88 105 ARG A O 1
ATOM 833 N N . ILE A 1 106 ? -4.142 9.608 0.948 1.00 94.62 106 ILE A N 1
ATOM 834 C CA . ILE A 1 106 ? -2.845 8.941 0.914 1.00 94.62 106 ILE A CA 1
ATOM 835 C C . ILE A 1 106 ? -2.687 7.993 2.104 1.00 94.62 106 ILE A C 1
ATOM 837 O O . ILE A 1 106 ? -2.298 6.842 1.911 1.00 94.62 106 ILE A O 1
ATOM 841 N N . GLU A 1 107 ? -3.102 8.406 3.303 1.00 94.81 107 GLU A N 1
ATOM 842 C CA . GLU A 1 107 ? -3.087 7.557 4.490 1.00 94.81 107 GLU A CA 1
ATOM 843 C C . GLU A 1 107 ? -4.026 6.363 4.305 1.00 94.81 107 GLU A C 1
ATOM 845 O O . GLU A 1 107 ? -3.645 5.235 4.606 1.00 94.81 107 GLU A O 1
ATOM 850 N N . TRP A 1 108 ? -5.215 6.571 3.729 1.00 93.81 108 TRP A N 1
ATOM 851 C CA . TRP A 1 108 ? -6.136 5.479 3.404 1.00 93.81 108 TRP A CA 1
ATOM 852 C C . TRP A 1 108 ? -5.541 4.450 2.447 1.00 93.81 108 TRP A C 1
ATOM 854 O O . TRP A 1 108 ? -5.755 3.251 2.628 1.00 93.81 108 TRP A O 1
ATOM 864 N N . VAL A 1 109 ? -4.841 4.882 1.395 1.00 96.19 109 VAL A N 1
ATOM 865 C CA . VAL A 1 109 ? -4.186 3.952 0.462 1.00 96.19 109 VAL A CA 1
ATOM 866 C C . VAL A 1 109 ? -3.068 3.185 1.169 1.00 96.19 109 VAL A C 1
ATOM 868 O O . VAL A 1 109 ? -3.014 1.960 1.059 1.00 96.19 109 VAL A O 1
ATOM 871 N N . ILE A 1 110 ? -2.223 3.877 1.941 1.00 97.50 110 ILE A N 1
ATOM 872 C CA . ILE A 1 110 ? -1.126 3.255 2.697 1.00 97.50 110 ILE A CA 1
ATOM 873 C C . ILE A 1 110 ? -1.672 2.224 3.691 1.00 97.50 110 ILE A C 1
ATOM 875 O O . ILE A 1 110 ? -1.169 1.104 3.740 1.00 97.50 110 ILE A O 1
ATOM 879 N N . LEU A 1 111 ? -2.718 2.571 4.448 1.00 96.12 111 LEU A N 1
ATOM 880 C CA . LEU A 1 111 ? -3.346 1.675 5.418 1.00 96.12 111 LEU A CA 1
ATOM 881 C C . LEU A 1 111 ? -3.938 0.434 4.756 1.00 96.12 111 LEU A C 1
ATOM 883 O O . LEU A 1 111 ? -3.687 -0.667 5.233 1.00 96.12 111 LEU A O 1
ATOM 887 N N . ARG A 1 112 ? -4.690 0.587 3.658 1.00 96.12 112 ARG A N 1
ATOM 888 C CA . ARG A 1 112 ? -5.285 -0.554 2.941 1.00 96.12 112 ARG A CA 1
ATOM 889 C C . ARG A 1 112 ? -4.212 -1.498 2.409 1.00 96.12 112 ARG A C 1
ATOM 891 O O . ARG A 1 112 ? -4.320 -2.703 2.606 1.00 96.12 112 ARG A O 1
ATOM 898 N N . MET A 1 113 ? -3.163 -0.952 1.799 1.00 97.31 113 MET A N 1
ATOM 899 C CA . MET A 1 113 ? -2.065 -1.749 1.253 1.00 97.31 113 MET A CA 1
ATOM 900 C C . MET A 1 113 ? -1.274 -2.467 2.356 1.00 97.31 113 MET A C 1
ATOM 902 O O . MET A 1 113 ? -1.014 -3.662 2.250 1.00 97.31 113 MET A O 1
ATOM 906 N N . ALA A 1 114 ? -0.937 -1.768 3.445 1.00 97.50 114 ALA A N 1
ATOM 907 C CA . ALA A 1 114 ? -0.247 -2.372 4.582 1.00 97.50 114 ALA A CA 1
ATOM 908 C C . ALA A 1 114 ? -1.106 -3.451 5.253 1.00 97.50 114 ALA A C 1
ATOM 910 O O . ALA A 1 114 ? -0.602 -4.512 5.608 1.00 97.50 114 ALA A O 1
ATOM 911 N N . LEU A 1 115 ? -2.409 -3.206 5.395 1.00 96.06 115 LEU A N 1
ATOM 912 C CA . LEU A 1 115 ? -3.329 -4.170 5.976 1.00 96.06 115 LEU A CA 1
ATOM 913 C C . LEU A 1 115 ? -3.472 -5.421 5.104 1.00 96.06 115 LEU A C 1
ATOM 915 O O . LEU A 1 115 ? -3.472 -6.525 5.641 1.00 96.06 115 LEU A O 1
ATOM 919 N N . TYR A 1 116 ? -3.532 -5.260 3.778 1.00 97.56 116 TYR A N 1
ATOM 920 C CA . TYR A 1 116 ? -3.494 -6.387 2.852 1.00 97.56 116 TYR A CA 1
ATOM 921 C C . TYR A 1 116 ? -2.246 -7.247 3.090 1.00 97.56 116 TYR A C 1
ATOM 923 O O . TYR A 1 116 ? -2.365 -8.450 3.303 1.00 97.56 116 TYR A O 1
ATOM 931 N N . GLU A 1 117 ? -1.059 -6.6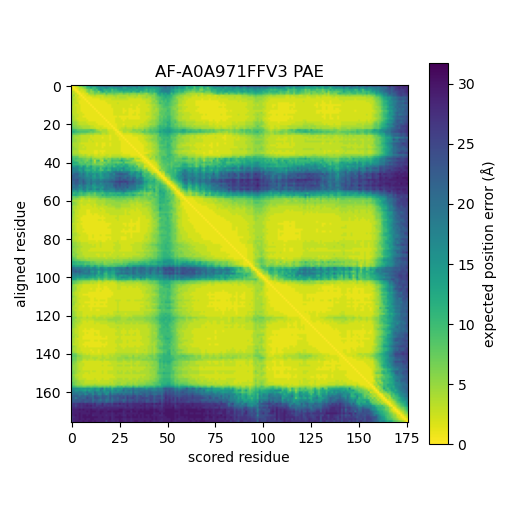39 3.150 1.00 96.94 117 GLU A N 1
ATOM 932 C CA . GLU A 1 117 ? 0.175 -7.387 3.415 1.00 96.94 117 GLU A CA 1
ATOM 933 C C . GLU A 1 117 ? 0.156 -8.110 4.768 1.00 96.94 117 GLU A C 1
ATOM 935 O O . GLU A 1 117 ? 0.492 -9.289 4.834 1.00 96.94 117 GLU A O 1
ATOM 940 N N . LEU A 1 118 ? -0.284 -7.442 5.840 1.00 95.56 118 LEU A N 1
ATOM 941 C CA . LEU A 1 118 ? -0.360 -8.036 7.184 1.00 95.56 118 LEU A CA 1
ATOM 942 C C . LEU A 1 118 ? -1.334 -9.224 7.274 1.00 95.56 118 LEU A C 1
ATOM 944 O O . LEU A 1 118 ? -1.217 -10.064 8.172 1.00 95.56 118 LEU A O 1
ATOM 948 N N . GLN A 1 119 ? -2.331 -9.273 6.393 1.00 94.12 119 GLN A N 1
ATOM 949 C CA . GLN A 1 119 ? -3.352 -10.318 6.384 1.00 94.12 119 GLN A CA 1
ATOM 950 C C . GLN A 1 119 ? -3.012 -11.462 5.434 1.00 94.12 119 GLN A C 1
ATOM 952 O O . GLN A 1 119 ? -3.253 -12.620 5.774 1.00 94.12 119 GLN A O 1
ATOM 957 N N . TYR A 1 120 ? -2.437 -11.145 4.276 1.00 95.50 120 TYR A N 1
ATOM 958 C CA . TYR A 1 120 ? -2.344 -12.067 3.148 1.00 95.50 120 TYR A CA 1
ATOM 959 C C . TYR A 1 120 ? -0.910 -12.432 2.746 1.00 95.50 120 TYR A C 1
ATOM 961 O O . TYR A 1 120 ? -0.734 -13.362 1.962 1.00 95.50 120 TYR A O 1
ATOM 969 N N . CYS A 1 121 ? 0.111 -11.769 3.301 1.00 93.06 121 CYS A N 1
ATOM 970 C CA . CYS A 1 121 ? 1.525 -12.038 3.020 1.00 93.06 121 CYS A CA 1
ATOM 971 C C . CYS A 1 121 ? 2.270 -12.481 4.298 1.00 93.06 121 CYS A C 1
ATOM 973 O O . CYS A 1 121 ? 3.087 -11.721 4.825 1.00 93.06 121 CYS A O 1
ATOM 975 N N . PRO A 1 122 ? 2.012 -13.693 4.838 1.00 91.75 122 PRO A N 1
ATOM 976 C CA . PRO A 1 122 ? 2.623 -14.171 6.087 1.00 91.75 122 PRO A CA 1
ATOM 977 C C . PRO A 1 122 ? 4.157 -14.286 6.031 1.00 91.75 122 PRO A C 1
ATOM 979 O O . PRO A 1 122 ? 4.824 -14.355 7.062 1.00 91.75 122 PRO A O 1
ATOM 982 N N . GLU A 1 123 ? 4.737 -14.315 4.834 1.00 91.56 123 GLU A N 1
ATOM 983 C CA . GLU A 1 123 ? 6.175 -14.276 4.596 1.00 91.56 123 GLU A CA 1
ATOM 984 C C . GLU A 1 123 ? 6.803 -12.892 4.840 1.00 91.56 123 GLU A C 1
ATOM 986 O O . GLU A 1 123 ? 8.031 -12.784 4.921 1.00 91.56 123 GLU A O 1
ATOM 991 N N . HIS A 1 124 ? 5.994 -11.834 4.956 1.00 92.06 124 HIS A N 1
ATOM 992 C CA . HIS A 1 124 ? 6.442 -10.480 5.267 1.00 92.06 124 HIS A CA 1
ATOM 993 C C . HIS A 1 124 ? 6.305 -10.208 6.770 1.00 92.06 124 HIS A C 1
ATOM 995 O O . HIS A 1 124 ? 5.191 -10.149 7.282 1.00 92.06 124 HIS A O 1
ATOM 1001 N N . PRO A 1 125 ? 7.416 -9.998 7.504 1.00 93.94 125 PRO A N 1
ATOM 1002 C CA . PRO A 1 125 ? 7.333 -9.717 8.932 1.00 93.94 125 PRO A CA 1
ATOM 1003 C C . PRO A 1 125 ? 6.549 -8.429 9.213 1.00 93.94 125 PRO A C 1
ATOM 1005 O O . PRO A 1 125 ? 6.865 -7.390 8.628 1.00 93.94 125 PRO A O 1
ATOM 1008 N N . ASP A 1 126 ? 5.623 -8.465 10.176 1.00 95.00 126 ASP A N 1
ATOM 1009 C CA . ASP A 1 126 ? 4.774 -7.325 10.562 1.00 95.00 126 ASP A CA 1
ATOM 1010 C C . ASP A 1 126 ? 5.566 -6.019 10.738 1.00 95.00 126 ASP A C 1
ATOM 1012 O O . ASP A 1 126 ? 5.198 -4.965 10.221 1.00 95.00 126 ASP A O 1
ATOM 1016 N N . ALA A 1 127 ? 6.711 -6.091 11.426 1.00 94.19 127 ALA A N 1
A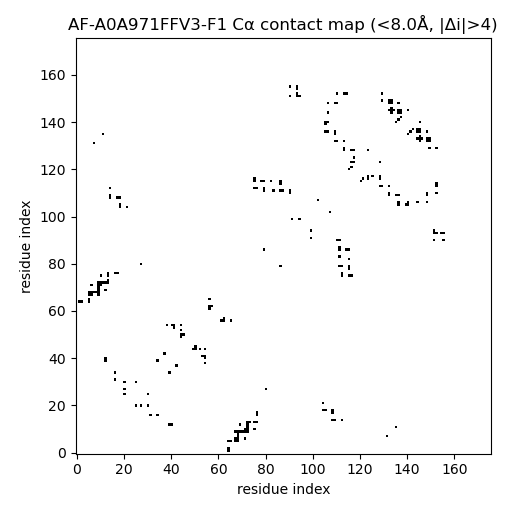TOM 1017 C CA . ALA A 1 127 ? 7.571 -4.936 11.678 1.00 94.19 127 ALA A CA 1
ATOM 1018 C C . ALA A 1 127 ? 8.118 -4.301 10.386 1.00 94.19 127 ALA A C 1
ATOM 1020 O O . ALA A 1 127 ? 8.267 -3.081 10.316 1.00 94.19 127 ALA A O 1
ATOM 1021 N N . VAL A 1 128 ? 8.401 -5.111 9.360 1.00 95.38 128 VAL A N 1
ATOM 1022 C CA . VAL A 1 128 ? 8.864 -4.624 8.052 1.00 95.38 128 VAL A CA 1
ATOM 1023 C C . VAL A 1 128 ? 7.722 -3.933 7.315 1.00 95.38 128 VAL A C 1
ATOM 1025 O O . VAL A 1 128 ? 7.932 -2.848 6.780 1.00 95.38 128 VAL A O 1
ATOM 1028 N N . VAL A 1 129 ? 6.516 -4.510 7.332 1.00 97.00 129 VAL A N 1
ATOM 1029 C CA . VAL A 1 129 ? 5.334 -3.906 6.696 1.00 97.00 129 VAL A CA 1
ATOM 1030 C C . VAL A 1 129 ? 5.021 -2.543 7.322 1.00 97.00 129 VAL A C 1
ATOM 1032 O O . VAL A 1 12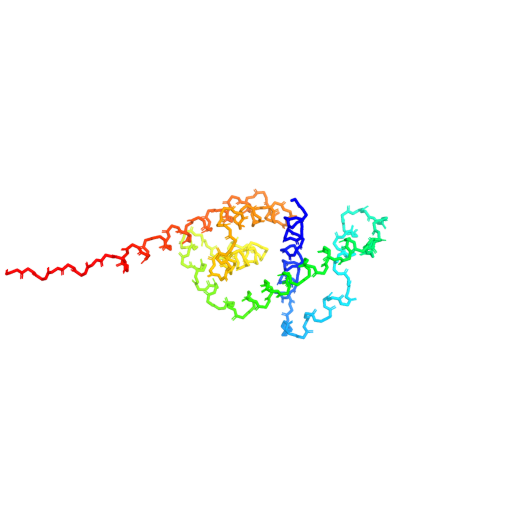9 ? 4.876 -1.556 6.601 1.00 97.00 129 VAL A O 1
ATOM 1035 N N . ILE A 1 130 ? 5.016 -2.446 8.657 1.00 96.62 130 ILE A N 1
ATOM 1036 C CA . ILE A 1 130 ? 4.799 -1.176 9.374 1.00 96.62 130 ILE A CA 1
ATOM 1037 C C . ILE A 1 130 ? 5.908 -0.165 9.057 1.00 96.62 130 ILE A C 1
ATOM 1039 O O . ILE A 1 130 ? 5.628 1.008 8.810 1.00 96.62 130 ILE A O 1
ATOM 1043 N N . SER A 1 131 ? 7.171 -0.602 9.040 1.00 96.50 131 SER A N 1
ATOM 1044 C CA . SER A 1 131 ? 8.303 0.266 8.695 1.00 96.50 131 SER A CA 1
ATOM 1045 C C . SER A 1 131 ? 8.186 0.831 7.276 1.00 96.50 131 SER A C 1
ATOM 1047 O O . SER A 1 131 ? 8.445 2.015 7.067 1.00 96.50 131 SER A O 1
ATOM 1049 N N . GLU A 1 132 ? 7.787 0.018 6.298 1.00 97.25 132 GLU A N 1
ATOM 1050 C CA . GLU A 1 132 ? 7.602 0.482 4.922 1.00 97.25 132 GLU A CA 1
ATOM 1051 C C . GLU A 1 132 ? 6.372 1.382 4.775 1.00 97.25 132 GLU A C 1
ATOM 1053 O O . GLU A 1 132 ? 6.449 2.387 4.071 1.00 97.25 132 GLU A O 1
ATOM 1058 N N . ALA A 1 133 ? 5.277 1.096 5.482 1.00 97.62 133 ALA A N 1
ATOM 1059 C CA . ALA A 1 133 ? 4.109 1.974 5.521 1.00 97.62 133 ALA A CA 1
ATOM 1060 C C . ALA A 1 133 ? 4.468 3.363 6.082 1.00 97.62 133 ALA A C 1
ATOM 1062 O O . ALA A 1 133 ? 4.101 4.382 5.499 1.00 97.62 133 ALA A O 1
ATOM 1063 N N . ASN A 1 134 ? 5.268 3.414 7.153 1.00 96.62 134 ASN A N 1
ATOM 1064 C CA . ASN A 1 134 ? 5.810 4.665 7.689 1.00 96.62 134 ASN A CA 1
ATOM 1065 C C . ASN A 1 134 ? 6.698 5.395 6.687 1.00 96.62 134 ASN A C 1
ATOM 1067 O O . ASN A 1 134 ? 6.568 6.605 6.528 1.00 96.62 134 ASN A O 1
ATOM 1071 N N . ARG A 1 135 ? 7.586 4.672 5.994 1.00 95.88 135 ARG A N 1
ATOM 1072 C CA . ARG A 1 135 ? 8.450 5.261 4.965 1.00 95.88 135 ARG A CA 1
ATOM 1073 C C . ARG A 1 135 ? 7.621 5.921 3.865 1.00 95.88 135 ARG A C 1
ATOM 1075 O O . ARG A 1 135 ? 7.946 7.028 3.449 1.00 95.88 135 ARG A O 1
ATOM 1082 N N . LEU A 1 136 ? 6.558 5.265 3.400 1.00 96.81 136 LEU A N 1
ATOM 1083 C CA . LEU A 1 136 ? 5.644 5.842 2.411 1.00 96.81 136 LEU A CA 1
ATOM 1084 C C . LEU A 1 136 ? 4.905 7.062 2.966 1.00 96.81 136 LEU A C 1
ATOM 1086 O O . LEU A 1 136 ? 4.809 8.068 2.273 1.00 96.81 136 LEU A O 1
ATOM 1090 N N . ALA A 1 137 ? 4.449 7.010 4.217 1.00 95.62 137 ALA A N 1
ATOM 1091 C CA . ALA A 1 137 ? 3.801 8.145 4.866 1.00 95.62 137 ALA A CA 1
ATOM 1092 C C . ALA A 1 137 ? 4.737 9.359 4.966 1.00 95.62 137 ALA A C 1
ATOM 1094 O O . ALA A 1 137 ? 4.315 10.470 4.689 1.00 95.62 137 ALA A O 1
ATOM 1095 N N . THR A 1 138 ? 6.024 9.153 5.261 1.00 94.62 138 THR A N 1
ATOM 1096 C CA . THR A 1 138 ? 7.030 10.229 5.251 1.00 94.62 138 THR A CA 1
ATOM 1097 C C . THR A 1 138 ? 7.273 10.797 3.851 1.00 94.62 138 THR A C 1
ATOM 1099 O O . THR A 1 138 ? 7.607 11.968 3.715 1.00 94.62 138 THR A O 1
ATOM 1102 N N . LEU A 1 139 ? 7.155 9.975 2.804 1.00 92.31 139 LEU A N 1
ATOM 1103 C CA . LEU A 1 139 ? 7.410 10.406 1.427 1.00 92.31 139 LEU A CA 1
ATOM 1104 C C . LEU A 1 139 ? 6.222 11.127 0.782 1.00 92.31 139 LEU A C 1
ATOM 1106 O O . LEU A 1 139 ? 6.443 11.975 -0.080 1.00 92.31 139 LEU A O 1
ATOM 1110 N N . PHE A 1 140 ? 4.990 10.761 1.144 1.00 93.00 140 PHE A N 1
ATOM 1111 C CA . PHE A 1 140 ? 3.780 11.200 0.437 1.00 93.00 140 PHE A CA 1
ATOM 1112 C C . PHE A 1 140 ? 2.725 11.874 1.324 1.00 93.00 140 PHE A C 1
ATOM 1114 O O . PHE A 1 140 ? 1.836 12.532 0.786 1.00 93.00 140 PHE A O 1
ATOM 1121 N N . GLY A 1 141 ? 2.783 11.677 2.640 1.00 90.69 141 GLY A N 1
ATOM 1122 C CA . GLY A 1 141 ? 1.861 12.266 3.610 1.00 90.69 141 GLY A CA 1
ATOM 1123 C C . GLY A 1 141 ? 2.388 13.564 4.221 1.00 90.69 141 GLY A C 1
ATOM 1124 O O . GLY A 1 141 ? 3.371 14.145 3.759 1.00 90.69 141 GLY A O 1
ATOM 1125 N N . ASP A 1 142 ? 1.708 14.013 5.271 1.00 90.25 142 ASP A N 1
ATOM 1126 C CA . ASP A 1 142 ? 2.140 15.125 6.120 1.00 90.25 142 ASP A CA 1
ATOM 1127 C C . ASP A 1 142 ? 3.062 14.670 7.273 1.00 90.25 142 ASP A C 1
ATOM 1129 O O . ASP A 1 142 ? 3.326 13.480 7.467 1.00 90.25 142 ASP A O 1
ATOM 1133 N N . ASP A 1 143 ? 3.544 15.627 8.071 1.00 89.38 143 ASP A N 1
ATOM 1134 C CA . ASP A 1 143 ? 4.458 15.365 9.193 1.00 89.38 143 ASP A CA 1
ATOM 1135 C C . ASP A 1 143 ? 3.851 14.446 10.277 1.00 89.38 143 ASP A C 1
ATOM 1137 O O . ASP A 1 143 ? 4.582 13.751 10.990 1.00 89.38 143 ASP A O 1
ATOM 1141 N N . GLU A 1 144 ? 2.521 14.401 10.403 1.00 89.75 144 GLU A N 1
ATOM 1142 C CA . GLU A 1 144 ? 1.812 13.576 11.390 1.00 89.75 144 GLU A CA 1
ATOM 1143 C C . GLU A 1 144 ? 1.489 12.166 10.860 1.00 89.75 144 GLU A C 1
ATOM 1145 O O . GLU A 1 144 ? 1.254 11.234 11.643 1.00 89.75 144 GLU A O 1
ATOM 1150 N N . SER A 1 145 ? 1.530 11.978 9.540 1.00 92.69 145 SER A N 1
ATOM 1151 C CA . SER A 1 145 ? 1.134 10.751 8.849 1.00 92.69 145 SER A CA 1
ATOM 1152 C C . SER A 1 145 ? 1.885 9.505 9.326 1.00 92.69 145 SER A C 1
ATOM 1154 O O . SER A 1 145 ? 1.223 8.513 9.636 1.00 92.69 145 SER A O 1
ATOM 1156 N N . PRO A 1 146 ? 3.227 9.492 9.482 1.00 93.50 146 PRO A N 1
ATOM 1157 C CA . PRO A 1 146 ? 3.930 8.292 9.945 1.00 93.50 146 PRO A CA 1
ATOM 1158 C C . PRO A 1 146 ? 3.472 7.850 11.341 1.00 93.50 146 PRO A C 1
ATOM 1160 O O . PRO A 1 146 ? 3.210 6.673 11.600 1.00 93.50 146 PRO A O 1
ATOM 1163 N N . ARG A 1 147 ? 3.305 8.811 12.258 1.00 90.38 147 ARG A N 1
ATOM 1164 C CA . ARG A 1 147 ? 2.851 8.526 13.623 1.00 90.38 147 ARG A CA 1
ATOM 1165 C C . ARG A 1 147 ? 1.431 7.964 13.620 1.00 90.38 147 ARG A C 1
ATOM 1167 O O . ARG A 1 147 ? 1.152 7.006 14.343 1.00 90.38 147 ARG A O 1
ATOM 1174 N N . PHE A 1 148 ? 0.560 8.540 12.796 1.00 90.94 148 PHE A N 1
ATOM 1175 C CA . PHE A 1 148 ? -0.809 8.078 12.611 1.00 90.94 148 PHE A CA 1
ATOM 1176 C C . PHE A 1 148 ? -0.864 6.642 12.062 1.00 90.94 148 PHE A C 1
ATOM 1178 O O . PHE A 1 148 ? -1.448 5.770 12.710 1.00 90.94 148 PHE A O 1
ATOM 1185 N N . ILE A 1 149 ? -0.195 6.368 10.936 1.00 93.56 149 ILE A N 1
ATOM 1186 C CA . ILE A 1 149 ? -0.160 5.046 10.286 1.00 93.56 149 ILE A CA 1
ATOM 1187 C C . ILE A 1 149 ? 0.337 3.970 11.254 1.00 93.56 149 ILE A C 1
ATOM 1189 O O . ILE A 1 149 ? -0.314 2.939 11.430 1.00 93.56 149 ILE A O 1
ATOM 1193 N N . SER A 1 150 ? 1.447 4.234 11.949 1.00 92.44 150 SER A N 1
ATOM 1194 C CA . SER A 1 150 ? 1.963 3.335 12.985 1.00 92.44 150 SER A CA 1
ATOM 1195 C C . SER A 1 150 ? 0.932 3.037 14.068 1.00 92.44 150 SER A C 1
ATOM 1197 O O . SER A 1 150 ? 0.790 1.887 14.484 1.00 92.44 150 SER A O 1
ATOM 1199 N N . GLY A 1 151 ? 0.227 4.060 14.555 1.00 91.12 151 GLY A N 1
ATOM 1200 C CA . GLY A 1 151 ? -0.775 3.904 15.605 1.00 91.12 151 GLY A CA 1
ATOM 1201 C C . GLY A 1 151 ? -1.927 2.992 15.184 1.00 91.12 151 GLY A C 1
ATOM 1202 O O . GLY A 1 151 ? -2.315 2.104 15.946 1.00 91.12 151 GLY A O 1
ATOM 1203 N N . VAL A 1 152 ? -2.432 3.172 13.962 1.00 91.69 152 VAL A N 1
ATOM 1204 C CA . VAL A 1 152 ? -3.533 2.365 13.414 1.00 91.69 152 VAL A CA 1
ATOM 1205 C C . VAL A 1 152 ? -3.103 0.912 13.203 1.00 91.69 152 VAL A C 1
ATOM 1207 O O . VAL A 1 152 ? -3.779 0.002 13.683 1.00 91.69 152 VAL A O 1
ATOM 1210 N N . LEU A 1 153 ? -1.955 0.675 12.559 1.00 93.25 153 LEU A N 1
ATOM 1211 C CA . LEU A 1 153 ? -1.482 -0.685 12.267 1.00 93.25 153 LEU A CA 1
ATOM 1212 C C . LEU A 1 153 ? -1.140 -1.472 13.541 1.00 93.25 153 LEU A C 1
ATOM 1214 O O . LEU A 1 153 ? -1.489 -2.646 13.656 1.00 93.25 153 LEU A O 1
ATOM 1218 N N . ASN A 1 154 ? -0.514 -0.834 14.537 1.00 91.31 154 ASN A N 1
ATOM 1219 C CA . ASN A 1 154 ? -0.224 -1.499 15.811 1.00 91.31 154 ASN A CA 1
ATOM 1220 C C . ASN A 1 154 ? -1.500 -1.871 16.575 1.00 91.31 154 ASN A C 1
ATOM 1222 O O . ASN A 1 154 ? -1.552 -2.931 17.198 1.00 91.31 154 ASN A O 1
ATOM 1226 N N . ARG A 1 155 ? -2.541 -1.031 16.522 1.00 88.69 155 ARG A N 1
ATOM 1227 C CA . ARG A 1 155 ? -3.840 -1.356 17.122 1.00 88.69 155 ARG A CA 1
ATOM 1228 C C . ARG A 1 155 ? -4.488 -2.549 16.427 1.00 88.69 155 ARG A C 1
ATOM 1230 O O . ARG A 1 155 ? -4.965 -3.447 17.113 1.00 88.69 155 ARG A O 1
ATOM 1237 N N . PHE A 1 156 ? -4.457 -2.582 15.096 1.00 87.88 156 PHE A N 1
ATOM 1238 C CA . PHE A 1 156 ? -4.950 -3.724 14.331 1.00 87.88 156 PHE A CA 1
ATOM 1239 C C . PHE A 1 156 ? -4.260 -5.034 14.753 1.00 87.88 156 PHE A C 1
ATOM 1241 O O . PHE A 1 156 ? -4.928 -6.020 15.060 1.00 87.88 156 PHE A O 1
ATOM 1248 N N . LEU A 1 157 ? -2.927 -5.033 14.865 1.00 88.06 157 LEU A N 1
ATOM 1249 C CA . LEU A 1 157 ? -2.175 -6.209 15.321 1.00 88.06 157 LEU A CA 1
ATOM 1250 C C . LEU A 1 157 ? -2.452 -6.580 16.783 1.00 88.06 157 LEU A C 1
ATOM 1252 O O . LEU A 1 157 ? -2.448 -7.762 17.125 1.00 88.06 157 LEU A O 1
ATOM 1256 N N . GLY A 1 158 ? -2.703 -5.591 17.645 1.00 83.69 158 GLY A N 1
ATOM 1257 C CA . GLY A 1 158 ? -3.149 -5.818 19.020 1.00 83.69 158 GLY A CA 1
ATOM 1258 C C . GLY A 1 158 ? -4.471 -6.588 19.079 1.00 83.69 158 GLY A C 1
ATOM 1259 O O . GLY A 1 158 ? -4.563 -7.571 19.810 1.00 83.69 158 GLY A O 1
ATOM 1260 N N . ASN A 1 159 ? -5.450 -6.204 18.255 1.00 70.12 159 ASN A N 1
ATOM 1261 C CA . ASN A 1 159 ? -6.737 -6.901 18.157 1.00 70.12 159 ASN A CA 1
ATOM 1262 C C . ASN A 1 159 ? -6.570 -8.329 17.607 1.00 70.12 159 ASN A C 1
ATOM 1264 O O . ASN A 1 159 ? -7.104 -9.273 18.184 1.00 70.12 159 ASN A O 1
ATOM 1268 N N . LYS A 1 160 ? -5.740 -8.507 16.568 1.00 62.09 160 LYS A N 1
ATOM 1269 C CA . LYS A 1 160 ? -5.446 -9.821 15.965 1.00 62.09 160 LYS A CA 1
ATOM 1270 C C . LYS A 1 160 ? -4.862 -10.821 16.973 1.00 62.09 160 LYS A C 1
ATOM 1272 O O . LYS A 1 160 ? -5.169 -12.008 16.907 1.00 62.09 160 LYS A O 1
ATOM 1277 N N . ARG A 1 161 ? -4.033 -10.362 17.921 1.00 62.50 161 ARG A N 1
ATOM 1278 C CA . ARG A 1 161 ? -3.493 -11.217 18.998 1.00 62.50 161 ARG A CA 1
ATOM 1279 C C . ARG A 1 161 ? -4.566 -11.625 20.011 1.00 62.50 161 ARG A C 1
ATOM 1281 O O . ARG A 1 161 ? -4.581 -12.782 20.411 1.00 62.50 161 ARG A O 1
ATOM 1288 N N . GLY A 1 162 ? -5.478 -10.718 20.368 1.00 56.81 162 GLY A N 1
ATOM 1289 C CA . GLY A 1 162 ? -6.600 -11.022 21.267 1.00 56.81 162 GLY A CA 1
ATOM 1290 C C . GLY A 1 162 ? -7.571 -12.060 20.690 1.00 56.81 162 GLY A C 1
ATOM 1291 O O . GLY A 1 162 ? -7.958 -12.993 21.386 1.00 56.81 162 GLY A O 1
ATOM 1292 N N . GLU A 1 163 ? -7.889 -11.965 19.396 1.00 54.66 163 GLU A N 1
ATOM 1293 C CA . GLU A 1 163 ? -8.769 -12.922 18.701 1.00 54.66 163 GLU A CA 1
ATOM 1294 C C . GLU A 1 163 ? -8.134 -14.320 1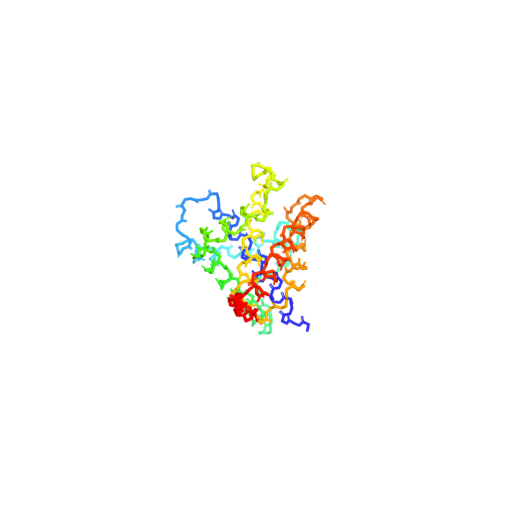8.557 1.00 54.66 163 GLU A C 1
ATOM 1296 O O . GLU A 1 163 ? -8.818 -15.341 18.657 1.00 54.66 163 GLU A O 1
ATOM 1301 N N . GLN A 1 164 ? -6.810 -14.389 18.367 1.00 48.09 164 GLN A N 1
ATOM 1302 C CA . GLN A 1 164 ? -6.075 -15.658 18.314 1.00 48.09 164 GLN A CA 1
ATOM 1303 C C . GLN A 1 164 ? -5.963 -16.341 19.689 1.00 48.09 164 GLN A C 1
ATOM 1305 O O . GLN A 1 164 ? -5.941 -17.570 19.755 1.00 48.09 164 GLN A O 1
ATOM 1310 N N . GLU A 1 165 ? -5.928 -15.580 20.787 1.00 43.66 165 GLU A N 1
ATOM 1311 C CA . GLU A 1 165 ? -5.924 -16.121 22.155 1.00 43.66 165 GLU A CA 1
ATOM 1312 C C . GLU A 1 165 ? -7.307 -16.647 22.592 1.00 43.66 165 GLU A C 1
ATOM 1314 O O . GLU A 1 165 ? -7.384 -17.679 23.270 1.00 43.66 165 GLU A O 1
ATOM 1319 N N . GLU A 1 166 ? -8.403 -16.016 22.151 1.00 44.31 166 GLU A N 1
ATOM 1320 C CA . GLU A 1 166 ? -9.772 -16.494 22.410 1.00 44.31 166 GLU A CA 1
ATOM 1321 C C . GLU A 1 166 ? -10.097 -17.805 21.673 1.00 44.31 166 GLU A C 1
ATOM 1323 O O . GLU A 1 166 ? -10.742 -18.681 22.247 1.00 44.31 166 GLU A O 1
ATOM 1328 N N . PHE A 1 167 ? -9.592 -18.000 20.448 1.00 40.91 167 PHE A N 1
ATOM 1329 C CA . PHE A 1 167 ? -9.758 -19.254 19.692 1.00 40.91 167 PHE A CA 1
ATOM 1330 C C . PHE A 1 167 ? -8.775 -20.374 20.085 1.00 40.91 167 PHE A C 1
ATOM 1332 O O . PHE A 1 167 ? -8.990 -21.533 19.730 1.00 40.91 167 PHE A O 1
ATOM 1339 N N . SER A 1 168 ? -7.704 -20.045 20.814 1.00 46.38 168 SER A N 1
ATOM 1340 C CA . SER A 1 168 ? -6.698 -20.998 21.314 1.00 46.38 168 SER A CA 1
ATOM 1341 C C . SER A 1 168 ? -7.001 -21.504 22.737 1.00 46.38 168 SER A C 1
ATOM 1343 O O . SER A 1 168 ? -6.408 -22.479 23.203 1.00 46.38 168 SER A O 1
ATOM 1345 N N . SER A 1 169 ? -7.951 -20.879 23.442 1.00 38.28 169 SER A N 1
ATOM 1346 C CA . SER A 1 169 ? -8.357 -21.303 24.785 1.00 38.28 169 SER A CA 1
ATOM 1347 C C . SER A 1 169 ? -9.331 -22.493 24.725 1.00 38.28 169 SER A C 1
ATOM 1349 O O . SER A 1 169 ? -10.364 -22.398 24.059 1.00 38.28 169 SER A O 1
ATOM 1351 N N . PRO A 1 170 ? -9.063 -23.619 25.419 1.00 41.91 170 PRO A N 1
ATOM 1352 C CA . PRO A 1 170 ? -9.996 -24.743 25.461 1.00 41.91 170 PRO A CA 1
ATOM 1353 C C . PRO A 1 170 ? -11.323 -24.329 26.130 1.00 41.91 170 PRO A C 1
ATOM 1355 O O . PRO A 1 170 ? -11.316 -23.449 27.000 1.00 41.91 170 PRO A O 1
ATOM 1358 N N . PRO A 1 171 ? -12.464 -24.948 25.755 1.00 44.47 171 PRO A N 1
ATOM 1359 C CA . PRO A 1 171 ? -13.756 -24.604 26.333 1.00 44.47 171 PRO A CA 1
ATOM 1360 C C . PRO A 1 171 ? -13.700 -24.780 27.851 1.00 44.47 171 PRO A C 1
ATOM 1362 O O . PRO A 1 171 ? -13.311 -25.841 28.339 1.00 44.47 171 PRO A O 1
ATOM 1365 N N . LYS A 1 172 ? -14.088 -23.742 28.600 1.00 54.91 172 LYS A N 1
ATOM 1366 C CA . LYS A 1 172 ? -14.263 -23.853 30.051 1.00 54.91 172 LYS A CA 1
ATOM 1367 C C . LYS A 1 172 ? -15.337 -24.905 30.316 1.00 54.91 172 LYS A C 1
ATOM 1369 O O . LYS A 1 172 ? -16.460 -24.760 29.834 1.00 54.91 172 LYS A O 1
ATOM 1374 N N . GLU A 1 173 ? -14.971 -25.954 31.048 1.00 41.62 173 GLU A N 1
ATOM 1375 C CA . GLU A 1 173 ? -15.918 -26.978 31.478 1.00 41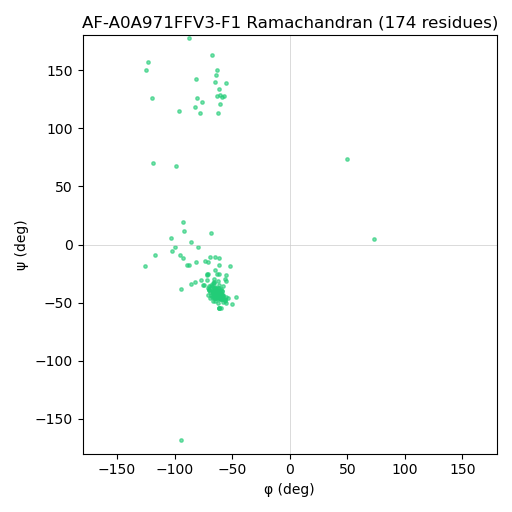.62 173 GLU A CA 1
ATOM 1376 C C . GLU A 1 173 ? -17.081 -26.325 32.243 1.00 41.62 173 GLU A C 1
ATOM 1378 O O . GLU A 1 173 ? -16.864 -25.374 33.007 1.00 41.62 173 GLU A O 1
ATOM 1383 N N . PRO A 1 174 ? -18.324 -26.775 32.003 1.00 42.38 174 PRO A N 1
ATOM 1384 C CA . PRO A 1 174 ? -19.478 -26.245 32.707 1.00 42.38 174 PRO A CA 1
ATOM 1385 C C . PRO A 1 174 ? -19.367 -26.556 34.209 1.00 42.38 174 PRO A C 1
ATOM 1387 O O . PRO A 1 174 ? -18.836 -27.604 34.574 1.00 42.38 174 PRO A O 1
ATOM 1390 N N . PRO A 1 175 ? -19.853 -25.656 35.081 1.00 61.84 175 PRO A N 1
ATOM 1391 C CA . PRO A 1 175 ? -19.813 -25.878 36.522 1.00 61.84 175 PRO A CA 1
ATOM 1392 C C . PRO A 1 175 ? -20.686 -27.080 36.917 1.00 61.84 175 PRO A C 1
ATOM 1394 O O . PRO A 1 175 ? -21.777 -27.246 36.364 1.00 61.84 175 PRO A O 1
ATOM 1397 N N . GLU A 1 176 ? -20.179 -27.885 37.860 1.00 59.97 176 GLU A N 1
ATOM 1398 C CA . GLU A 1 176 ? -20.876 -29.016 38.505 1.00 59.97 176 GLU A CA 1
ATOM 1399 C C . GLU A 1 176 ? -22.146 -28.598 39.262 1.00 59.97 176 GLU A C 1
ATOM 1401 O O . GLU A 1 176 ? -22.147 -27.512 39.894 1.00 59.97 176 GLU A O 1
#

pLDDT: mean 82.1, std 17.54, range [38.28, 97.88]

Sequence (176 aa):
MARFREYSLGRQLALQFLYGLDFSDLDWRLALPEFWKMDPVAVSLGWAGNAERKAVPETAEEAAAFANARAFAETLIEGTCAARQELESLLTGALDNWRPERVGRIEWVILRMALY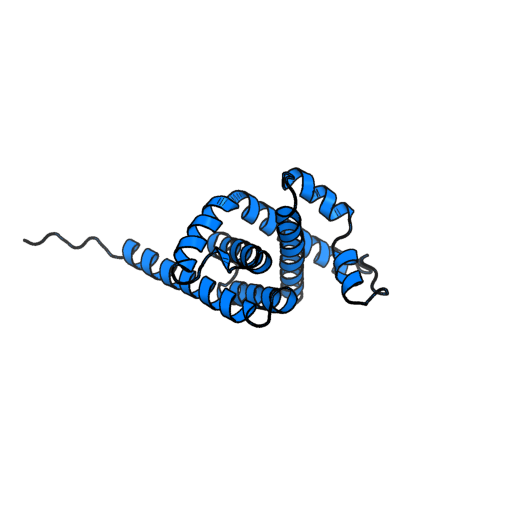ELQYCPEHPDAVVISEANRLATLFGDDESPRFISGVLNRFLGNKRGEQEEFSSPPKEPPE

Radius of gyration: 18.6 Å; Cα contacts (8 Å, |Δi|>4): 137; chains: 1; bounding box: 43×46×59 Å

Nearest PDB structures (foldseek):
  1eyv-assembly1_A  TM=7.539E-01  e=1.898E-05  Mycobacterium tuberculosis
  3imq-assembly1_A  TM=8.020E-01  e=5.749E-05  Escherichia coli K-12
  4eya-assembly1_A  TM=8.371E-01  e=6.399E-04  Aquifex aeolicus VF5
  1tzw-assembly1_A  TM=7.950E-01  e=1.318E-03  Thermotoga maritima
  2jr0-assembly1_A  TM=7.364E-01  e=1.141E-03  Aquifex aeolicus

Foldseek 3Di:
DLVLVLQLLLVVLLLVLQLVCVVDPDDSVVVVVVSVVVLVVQVVCVVVVCPPDDSDDPDPSSVVSNVSSNVSNCVLNVQLSVCVVVQVVLLVVLCVVPDPVPQDSSLVSLSSSLVSCVVPVPVDDNVSSLVSSLVSCVVPNDPCSNVVSNSSSVSSVVVVVVVVVVVVDDDDDDDD

Solvent-accessible surface area (backbone atoms only — not comparable to full-atom values): 10034 Å² total; per-residue (Å²): 116,67,70,58,56,24,52,56,49,6,53,51,54,25,48,53,51,54,52,55,44,78,78,46,95,66,58,63,85,67,45,51,65,53,48,64,71,66,39,58,61,43,54,58,39,49,72,71,71,44,79,81,65,71,70,67,60,91,43,73,66,49,43,51,43,50,52,52,11,49,56,47,14,51,53,49,42,53,49,31,64,74,41,38,70,60,45,50,55,56,47,52,69,49,34,76,91,49,68,71,90,74,58,49,71,64,55,52,47,45,49,39,46,41,49,41,40,72,73,73,34,87,89,54,55,64,70,57,47,51,51,50,42,28,52,49,21,66,74,72,48,54,94,61,35,30,61,50,52,49,54,41,54,52,48,44,54,53,52,54,52,55,57,53,52,63,75,67,52,76,82,79,78,79,83,132

Secondary structure (DSSP, 8-state):
-HHHHHHHHHHHHHHHHHHHHTT----HHHHHHHHHHT-HHHHHHHHTT-TT--SS-SSHHHHHHHHHHHHHHHHHHHHHHHTHHHHHHHHHHHTTTS-GGGS-HHHHHHHHHHHHHHHH-TTS-HHHHHHHHHHHHHHHS-TTHHHHHHHHHHHHHHHHHHHHHHHHSPPPPPP-